Protein AF-A0AAD1VUY0-F1 (afdb_monomer_lite)

Sequence (322 aa):
MVHKRAPGQDKKARLWKRARAHEEGSDTDRSAEADSDVLDYASYDEVESGEDLPPTGVTPSETPYTTQGLLAGSAGDGAALLDPQGNPLFDPDGLCHPRSAECEPLGYIAQYVARRMRTPLSKEGRNKLRAECPRPSLPGLASKTPEVDPQISQFLNKSGWKSKKGLDFSLKGCQDMILDTLGPLSKLYKLLDAAKAGDSALDVDVAIGWVQCAICLLGNANTAMSAERRKAILLKIDPKLTTMTVVEPSSSSDGMLFGDTFMKNLGSYVKTFTAIDKAQANMKCVFAPKVFGGAGHSRNRPPGHGFRGSFRASRGSFFPSR

Structure (mmCIF, N/CA/C/O backbone):
data_AF-A0AAD1VUY0-F1
#
_entry.id   AF-A0AAD1VUY0-F1
#
loop_
_atom_site.group_PDB
_atom_site.id
_atom_site.type_symbol
_atom_site.label_atom_id
_atom_site.label_alt_id
_atom_site.label_comp_id
_atom_site.label_asym_id
_atom_site.label_entity_id
_atom_site.label_seq_id
_atom_site.pdbx_PDB_ins_code
_atom_site.Cartn_x
_atom_site.Cartn_y
_atom_site.Cartn_z
_atom_site.occupancy
_atom_site.B_iso_or_equiv
_atom_site.auth_seq_id
_atom_site.auth_comp_id
_atom_site.auth_asym_id
_atom_site.auth_atom_id
_atom_site.pdbx_PDB_model_num
ATOM 1 N N . MET A 1 1 ? 42.844 -72.448 14.570 1.00 41.88 1 MET A N 1
ATOM 2 C CA . MET A 1 1 ? 42.763 -70.982 14.764 1.00 41.88 1 MET A CA 1
ATOM 3 C C . MET A 1 1 ? 41.403 -70.509 14.282 1.00 41.88 1 MET A C 1
ATOM 5 O O . MET A 1 1 ? 41.116 -70.594 13.099 1.00 41.88 1 MET A O 1
ATOM 9 N N . VAL A 1 2 ? 40.535 -70.128 15.219 1.00 36.81 2 VAL A N 1
ATOM 10 C CA . VAL A 1 2 ? 39.136 -69.747 14.978 1.00 36.81 2 VAL A CA 1
ATOM 11 C C . VAL A 1 2 ? 39.046 -68.225 15.060 1.00 36.81 2 VAL A C 1
ATOM 13 O O . VAL A 1 2 ? 39.226 -67.663 16.139 1.00 36.81 2 VAL A O 1
ATOM 16 N N . HIS A 1 3 ? 38.777 -67.549 13.942 1.00 48.50 3 HIS A N 1
ATOM 17 C CA . HIS A 1 3 ? 38.487 -66.115 13.950 1.00 48.50 3 HIS A CA 1
ATOM 18 C C . HIS A 1 3 ? 36.994 -65.876 14.199 1.00 48.50 3 HIS A C 1
ATOM 20 O O . HIS A 1 3 ? 36.144 -66.131 13.347 1.00 48.50 3 HIS A O 1
ATOM 26 N N . LYS A 1 4 ? 36.692 -65.367 15.398 1.00 47.44 4 LYS A N 1
ATOM 27 C CA . LYS A 1 4 ? 35.385 -64.835 15.797 1.00 47.44 4 LYS A CA 1
ATOM 28 C C . LYS A 1 4 ? 35.072 -63.574 14.975 1.00 47.44 4 LYS A C 1
ATOM 30 O O . LYS A 1 4 ? 35.812 -62.598 15.056 1.00 47.44 4 LYS A O 1
ATOM 35 N N . ARG A 1 5 ? 33.977 -63.582 14.206 1.00 48.16 5 ARG A N 1
ATOM 36 C CA . ARG A 1 5 ? 33.396 -62.377 13.579 1.00 48.16 5 ARG A CA 1
ATOM 37 C C . ARG A 1 5 ? 32.472 -61.663 14.570 1.00 48.16 5 ARG A C 1
ATOM 39 O O . ARG A 1 5 ? 31.709 -62.307 15.285 1.00 48.16 5 ARG A O 1
ATOM 46 N N . ALA A 1 6 ? 32.572 -60.336 14.607 1.00 49.28 6 ALA A N 1
ATOM 47 C CA . ALA A 1 6 ? 31.840 -59.454 15.512 1.00 49.28 6 ALA A CA 1
ATOM 48 C C . ALA A 1 6 ? 30.343 -59.323 15.137 1.00 49.28 6 ALA A C 1
ATOM 50 O O . ALA A 1 6 ? 30.023 -59.216 13.950 1.00 49.28 6 ALA A O 1
ATOM 51 N N . PRO A 1 7 ? 29.417 -59.273 16.116 1.00 50.78 7 PRO A N 1
ATOM 52 C CA . PRO A 1 7 ? 27.992 -59.077 15.873 1.00 50.78 7 PRO A CA 1
ATOM 53 C C . PRO A 1 7 ? 27.668 -57.576 15.876 1.00 50.78 7 PRO A C 1
ATOM 55 O O . PRO A 1 7 ? 27.640 -56.948 16.931 1.00 50.78 7 PRO A O 1
ATOM 58 N N . GLY A 1 8 ? 27.434 -56.967 14.709 1.00 56.25 8 GLY A N 1
ATOM 59 C CA . GLY A 1 8 ? 27.167 -55.520 14.703 1.00 56.25 8 GLY A CA 1
ATOM 60 C C . GLY A 1 8 ? 26.728 -54.831 13.414 1.00 56.25 8 GLY A C 1
ATOM 61 O O . GLY A 1 8 ? 26.544 -53.619 13.452 1.00 56.25 8 GLY A O 1
ATOM 62 N N . GLN A 1 9 ? 26.526 -55.529 12.290 1.00 50.00 9 GLN A N 1
ATOM 63 C CA . GLN A 1 9 ? 26.151 -54.862 11.026 1.00 50.00 9 GLN A CA 1
ATOM 64 C C . GLN A 1 9 ? 24.760 -55.205 10.473 1.00 50.00 9 GLN A C 1
ATOM 66 O O . GLN A 1 9 ? 24.330 -54.603 9.494 1.00 50.00 9 GLN A O 1
ATOM 71 N N . ASP A 1 10 ? 23.982 -56.053 11.148 1.00 56.25 10 ASP A N 1
ATOM 72 C CA . ASP A 1 10 ? 22.730 -56.584 10.582 1.00 56.25 10 ASP A CA 1
ATOM 73 C C . ASP A 1 10 ? 21.450 -55.795 10.953 1.00 56.25 10 ASP A C 1
ATOM 75 O O . ASP A 1 10 ? 20.326 -56.191 10.647 1.00 56.25 10 ASP A O 1
ATOM 79 N N . LYS A 1 11 ? 21.587 -54.634 11.614 1.00 51.62 11 LYS A N 1
ATOM 80 C CA . LYS A 1 11 ? 20.437 -53.782 11.994 1.00 51.62 11 LYS A CA 1
ATOM 81 C C . LYS A 1 11 ? 20.158 -52.625 11.028 1.00 51.62 11 LYS A C 1
ATOM 83 O O . LYS A 1 11 ? 19.037 -52.125 11.008 1.00 51.62 11 LYS A O 1
ATOM 88 N N . LYS A 1 12 ? 21.116 -52.227 10.179 1.00 52.00 12 LYS A N 1
ATOM 89 C CA . LYS A 1 12 ? 20.906 -51.148 9.187 1.00 52.00 12 LYS A CA 1
ATOM 90 C C . LYS A 1 12 ? 20.255 -51.630 7.882 1.00 52.00 12 LYS A C 1
ATOM 92 O O . LYS A 1 12 ? 19.548 -50.853 7.250 1.00 52.00 12 LYS A O 1
ATOM 97 N N . ALA A 1 13 ? 20.378 -52.913 7.534 1.00 48.97 13 ALA A N 1
ATOM 98 C CA . ALA A 1 13 ? 19.745 -53.488 6.340 1.00 48.97 13 ALA A CA 1
ATOM 99 C C . ALA A 1 13 ? 18.233 -53.770 6.504 1.00 48.97 13 ALA A C 1
ATOM 101 O O . ALA A 1 13 ? 17.510 -53.879 5.514 1.00 48.97 13 ALA A O 1
ATOM 102 N N . ARG A 1 14 ? 17.722 -53.837 7.744 1.00 51.88 14 ARG A N 1
ATOM 103 C CA . ARG A 1 14 ? 16.291 -54.063 8.032 1.00 51.88 14 ARG A CA 1
ATOM 104 C C . ARG A 1 14 ? 15.447 -52.787 8.134 1.00 51.88 14 ARG A C 1
ATOM 106 O O . ARG A 1 14 ? 14.230 -52.886 8.020 1.00 51.88 14 ARG A O 1
ATOM 113 N N . LEU A 1 15 ? 16.051 -51.601 8.279 1.00 4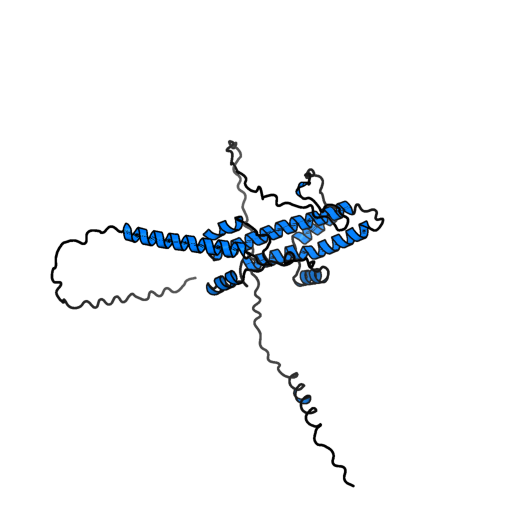8.12 15 LEU A N 1
ATOM 114 C CA . LEU A 1 15 ? 15.297 -50.336 8.310 1.00 48.12 15 LEU A CA 1
ATOM 115 C C . LEU A 1 15 ? 14.962 -49.781 6.915 1.00 48.12 15 LEU A C 1
ATOM 117 O O . LEU A 1 15 ? 13.950 -49.108 6.767 1.00 48.12 15 LEU A O 1
ATOM 121 N N . TRP A 1 16 ? 15.735 -50.116 5.878 1.00 46.19 16 TRP A N 1
ATOM 122 C CA . TRP A 1 16 ? 15.482 -49.620 4.515 1.00 46.19 16 TRP A CA 1
ATOM 123 C C . TRP A 1 16 ? 14.441 -50.440 3.736 1.00 46.19 16 TRP A C 1
ATOM 125 O O . TRP A 1 16 ? 13.811 -49.919 2.822 1.00 46.19 16 TRP A O 1
ATOM 135 N N . LYS A 1 17 ? 14.173 -51.694 4.131 1.00 49.00 17 LYS A N 1
ATOM 136 C CA . LYS A 1 17 ? 13.113 -52.518 3.514 1.00 49.00 17 LYS A CA 1
ATOM 137 C C . LYS A 1 17 ? 11.694 -52.203 4.006 1.00 49.00 17 LYS A C 1
ATOM 139 O O . LYS A 1 17 ? 10.743 -52.671 3.397 1.00 49.00 17 LYS A O 1
ATOM 144 N N . ARG A 1 18 ? 11.532 -51.396 5.063 1.00 45.62 18 ARG A N 1
ATOM 145 C CA . ARG A 1 18 ? 10.210 -50.994 5.590 1.00 45.62 18 ARG A CA 1
ATOM 146 C C . ARG A 1 18 ? 9.732 -49.627 5.078 1.00 45.62 18 ARG A C 1
ATOM 148 O O . ARG A 1 18 ? 8.570 -49.299 5.264 1.00 45.62 18 ARG A O 1
ATOM 155 N N . ALA A 1 19 ? 10.597 -48.868 4.402 1.00 47.22 19 ALA A N 1
ATOM 156 C CA . ALA A 1 19 ? 10.272 -47.550 3.845 1.00 47.22 19 ALA A CA 1
ATOM 157 C C . ALA A 1 19 ? 9.779 -47.587 2.382 1.00 47.22 19 ALA A C 1
ATOM 159 O O . ALA A 1 19 ? 9.346 -46.565 1.875 1.00 47.22 19 ALA A O 1
ATOM 160 N N . ARG A 1 20 ? 9.815 -48.749 1.709 1.00 45.25 20 ARG A N 1
ATOM 161 C CA . ARG A 1 20 ? 9.425 -48.895 0.290 1.00 45.25 20 ARG A CA 1
ATOM 162 C C . ARG A 1 20 ? 8.140 -49.702 0.058 1.00 45.25 20 ARG A C 1
ATOM 164 O O . ARG A 1 20 ? 7.800 -49.983 -1.077 1.00 45.25 20 ARG A O 1
ATOM 171 N N . ALA A 1 21 ? 7.446 -50.089 1.128 1.00 45.66 21 ALA A N 1
ATOM 172 C CA . ALA A 1 21 ? 6.198 -50.862 1.074 1.00 45.66 21 ALA A CA 1
ATOM 173 C C . ALA A 1 21 ? 4.955 -50.020 1.431 1.00 45.66 21 ALA A C 1
ATOM 175 O O . ALA A 1 21 ? 3.913 -50.575 1.757 1.00 45.66 21 ALA A O 1
ATOM 176 N N . HIS A 1 22 ? 5.076 -48.688 1.409 1.00 44.66 22 HIS A N 1
ATOM 177 C CA . HIS A 1 22 ? 3.971 -47.752 1.652 1.00 44.66 22 HIS A CA 1
ATOM 178 C C . HIS A 1 22 ? 3.650 -46.867 0.432 1.00 44.66 22 HIS A C 1
ATOM 180 O O . HIS A 1 22 ? 2.876 -45.925 0.564 1.00 44.66 22 HIS A O 1
ATOM 186 N N . GLU A 1 23 ? 4.224 -47.168 -0.740 1.00 50.66 23 GLU A N 1
ATOM 187 C CA . GLU A 1 23 ? 4.032 -46.397 -1.982 1.00 50.66 23 GLU A CA 1
ATOM 188 C C . GLU A 1 23 ? 3.143 -47.085 -3.033 1.00 50.66 23 GLU A C 1
ATOM 190 O O . GLU A 1 23 ? 2.881 -46.496 -4.073 1.00 50.66 23 GLU A O 1
ATOM 195 N N . GLU A 1 24 ? 2.609 -48.281 -2.771 1.00 52.81 24 GLU A N 1
ATOM 196 C CA . GLU A 1 24 ? 1.706 -48.959 -3.709 1.00 52.81 24 GLU A CA 1
ATOM 197 C C . GLU A 1 24 ? 0.463 -49.481 -2.981 1.00 52.81 24 GLU A C 1
ATOM 199 O O . GLU A 1 24 ? 0.551 -50.371 -2.136 1.00 52.81 24 GLU A O 1
ATOM 204 N N . GLY A 1 25 ? -0.701 -48.920 -3.325 1.00 46.66 25 GLY A N 1
ATOM 205 C CA . GLY A 1 25 ? -2.007 -49.511 -3.026 1.00 46.66 25 GLY A CA 1
ATOM 206 C C . GLY A 1 25 ? -2.926 -48.657 -2.158 1.00 46.66 25 GLY A C 1
ATOM 207 O O . GLY A 1 25 ? -3.016 -48.870 -0.953 1.00 46.66 25 GLY A O 1
ATOM 208 N N . SER A 1 26 ? -3.671 -47.744 -2.783 1.00 43.84 26 SER A N 1
ATOM 209 C CA . SER A 1 26 ? -5.027 -47.387 -2.345 1.00 43.84 26 SER A CA 1
ATOM 210 C C . SER A 1 26 ? -5.705 -46.541 -3.425 1.00 43.84 26 SER A C 1
ATOM 212 O O . SER A 1 26 ? -5.877 -45.331 -3.269 1.00 43.84 26 SER A O 1
ATOM 214 N N . ASP A 1 27 ? -6.134 -47.211 -4.494 1.00 53.59 27 ASP A N 1
ATOM 215 C CA . ASP A 1 27 ? -7.326 -46.800 -5.230 1.00 53.59 27 ASP A CA 1
ATOM 216 C C . ASP A 1 27 ? -8.507 -46.867 -4.257 1.00 53.59 27 ASP A C 1
ATOM 218 O O . ASP A 1 27 ? -9.007 -47.937 -3.910 1.00 53.59 27 ASP A O 1
ATOM 222 N N . THR A 1 28 ? -8.923 -45.706 -3.765 1.00 51.97 28 THR A N 1
ATOM 223 C CA . THR A 1 28 ? -10.288 -45.515 -3.289 1.00 51.97 28 THR A CA 1
ATOM 224 C C . THR A 1 28 ? -10.844 -44.304 -4.008 1.00 51.97 28 THR A C 1
ATOM 226 O O . THR A 1 28 ? -10.485 -43.164 -3.720 1.00 51.97 28 THR A O 1
ATOM 229 N N . ASP A 1 29 ? -11.731 -44.595 -4.958 1.00 51.53 29 ASP A N 1
ATOM 230 C CA . ASP A 1 29 ? -12.766 -43.688 -5.423 1.00 51.53 29 ASP A CA 1
ATOM 231 C C . ASP A 1 29 ? -13.418 -43.024 -4.212 1.00 51.53 29 ASP A C 1
ATOM 233 O O . ASP A 1 29 ? -14.191 -43.622 -3.456 1.00 51.53 29 ASP A O 1
ATOM 237 N N . ARG A 1 30 ? -13.080 -41.758 -4.013 1.00 46.16 30 ARG A N 1
ATOM 238 C CA . ARG A 1 30 ? -13.843 -40.861 -3.170 1.00 46.16 30 ARG A CA 1
ATOM 239 C C . ARG A 1 30 ? -13.915 -39.551 -3.912 1.00 46.16 30 ARG A C 1
ATOM 241 O O . ARG A 1 30 ? -12.990 -38.745 -3.867 1.00 46.16 30 ARG A O 1
ATOM 248 N N . SER A 1 31 ? -15.025 -39.399 -4.624 1.00 49.94 31 SER A N 1
ATOM 249 C CA . SER A 1 31 ? -15.550 -38.140 -5.122 1.00 49.94 31 SER A CA 1
ATOM 250 C C . SER A 1 31 ? -15.452 -37.102 -4.007 1.00 49.94 31 SER A C 1
ATOM 252 O O . SER A 1 31 ? -16.291 -37.045 -3.110 1.00 49.94 31 SER A O 1
ATOM 254 N N . ALA A 1 32 ? -14.366 -36.337 -4.019 1.00 47.84 32 ALA A N 1
ATOM 255 C CA . ALA A 1 32 ? -14.270 -35.105 -3.279 1.00 47.84 32 ALA A CA 1
ATOM 256 C C . ALA A 1 32 ? -15.040 -34.093 -4.114 1.00 47.84 32 ALA A C 1
ATOM 258 O O . ALA A 1 32 ? -14.583 -33.669 -5.176 1.00 47.84 32 ALA A O 1
ATOM 259 N N . GLU A 1 33 ? -16.245 -33.785 -3.646 1.00 45.97 33 GLU A N 1
ATOM 260 C CA . GLU A 1 33 ? -16.917 -32.533 -3.943 1.00 45.97 33 GLU A CA 1
ATOM 261 C C . GLU A 1 33 ? -15.876 -31.424 -3.787 1.00 45.97 33 GLU A C 1
ATOM 263 O O . GLU A 1 33 ? -15.406 -31.106 -2.692 1.00 45.97 33 GLU A O 1
ATOM 268 N N . ALA A 1 34 ? -15.415 -30.923 -4.928 1.00 46.09 34 ALA A N 1
ATOM 269 C CA . ALA A 1 34 ? -14.679 -29.691 -4.975 1.00 46.09 34 ALA A CA 1
ATOM 270 C C . ALA A 1 34 ? -15.692 -28.612 -4.605 1.00 46.09 34 ALA A C 1
ATOM 272 O O . ALA A 1 34 ? -16.434 -28.136 -5.463 1.00 46.09 34 ALA A O 1
ATOM 273 N N . ASP A 1 35 ? -15.707 -28.239 -3.326 1.00 44.03 35 ASP A N 1
ATOM 274 C CA . ASP A 1 35 ? -16.092 -26.902 -2.892 1.00 44.03 35 ASP A CA 1
ATOM 275 C C . ASP A 1 35 ? -15.133 -25.928 -3.585 1.00 44.03 35 ASP A C 1
ATOM 277 O O . ASP A 1 35 ? -14.119 -25.467 -3.050 1.00 44.03 35 ASP A O 1
ATOM 281 N N . SER A 1 36 ? -15.418 -25.671 -4.859 1.00 46.50 36 SER A N 1
ATOM 282 C CA . SER A 1 36 ? -14.980 -24.474 -5.528 1.00 46.50 36 SER A CA 1
ATOM 283 C C . SER A 1 36 ? -15.654 -23.339 -4.776 1.00 46.50 36 SER A C 1
ATOM 285 O O . SER A 1 36 ? -16.811 -23.017 -5.041 1.00 46.50 36 SER A O 1
ATOM 287 N N . ASP A 1 37 ? -14.923 -22.743 -3.834 1.00 44.53 37 ASP A N 1
ATOM 288 C CA . ASP A 1 37 ? -15.132 -21.366 -3.398 1.00 44.53 37 ASP A CA 1
ATOM 289 C C . ASP A 1 37 ? -14.944 -20.477 -4.645 1.00 44.53 37 ASP A C 1
ATOM 291 O O . ASP A 1 37 ? -13.912 -19.832 -4.859 1.00 44.53 37 ASP A O 1
ATOM 295 N N . VAL A 1 38 ? -15.948 -20.514 -5.523 1.00 44.25 38 VAL A N 1
ATOM 296 C CA . VAL A 1 38 ? -16.269 -19.475 -6.481 1.00 44.25 38 VAL A CA 1
ATOM 297 C C . VAL A 1 38 ? -16.479 -18.256 -5.606 1.00 44.25 38 VAL A C 1
ATOM 299 O O . VAL A 1 38 ? -17.456 -18.142 -4.870 1.00 44.25 38 VAL A O 1
ATOM 302 N N . LEU A 1 39 ? -15.487 -17.372 -5.601 1.00 45.22 39 LEU A N 1
ATOM 303 C CA . LEU A 1 39 ? -15.720 -16.011 -5.171 1.00 45.22 39 LEU A CA 1
ATOM 304 C C . LEU A 1 39 ? -16.753 -15.466 -6.155 1.00 45.22 39 LEU A C 1
ATOM 306 O O . LEU A 1 39 ? -16.380 -15.086 -7.264 1.00 45.22 39 LEU A O 1
ATOM 310 N N . ASP A 1 40 ? -18.027 -15.498 -5.754 1.00 37.97 40 ASP A N 1
ATOM 311 C CA . ASP A 1 40 ? -19.107 -14.716 -6.345 1.00 37.97 40 ASP A CA 1
ATOM 312 C C . ASP A 1 40 ? -18.668 -13.256 -6.277 1.00 37.97 40 ASP A C 1
ATOM 314 O O . ASP A 1 40 ? -18.858 -12.528 -5.298 1.00 37.97 40 ASP A O 1
ATOM 318 N N . TYR A 1 41 ? -17.951 -12.853 -7.317 1.00 50.47 41 TYR A N 1
ATOM 319 C CA . TYR A 1 41 ? -17.729 -11.469 -7.637 1.00 50.47 41 TYR A CA 1
ATOM 320 C C . TYR A 1 41 ? -19.103 -10.970 -8.048 1.00 50.47 41 TYR A C 1
ATOM 322 O O . TYR A 1 41 ? -19.599 -11.369 -9.098 1.00 50.47 41 TYR A O 1
ATOM 330 N N . ALA A 1 42 ? -19.746 -10.211 -7.159 1.00 40.88 42 ALA A N 1
ATOM 331 C CA . ALA A 1 42 ? -21.068 -9.649 -7.380 1.00 40.88 42 ALA A CA 1
ATOM 332 C C . ALA A 1 42 ? -21.155 -9.101 -8.813 1.00 40.88 42 ALA A C 1
ATOM 334 O O . ALA A 1 42 ? -20.485 -8.125 -9.159 1.00 40.88 42 ALA A O 1
ATOM 335 N N . SER A 1 43 ? -21.931 -9.794 -9.648 1.00 38.69 43 SER A N 1
ATOM 336 C CA . SER A 1 43 ? -22.364 -9.302 -10.944 1.00 38.69 43 SER A CA 1
ATOM 337 C C . SER A 1 43 ? -23.229 -8.087 -10.655 1.00 38.69 43 SER A C 1
ATOM 339 O O . SER A 1 43 ? -24.271 -8.205 -10.013 1.00 38.69 43 SER A O 1
ATOM 341 N N . TYR A 1 44 ? -22.756 -6.908 -11.038 1.00 48.91 44 TYR A N 1
ATOM 342 C CA . TYR A 1 44 ? -23.605 -5.731 -11.063 1.00 48.91 44 TYR A CA 1
ATOM 343 C C . TYR A 1 44 ? -24.570 -5.928 -12.228 1.00 48.91 44 TYR A C 1
ATOM 345 O O . TYR A 1 44 ? -24.138 -5.909 -13.379 1.00 48.91 44 TYR A O 1
ATOM 353 N N . ASP A 1 45 ? -25.842 -6.180 -11.920 1.00 38.78 45 ASP A N 1
ATOM 354 C CA . ASP A 1 45 ? -26.909 -6.139 -12.914 1.00 38.78 45 ASP A CA 1
ATOM 355 C C . ASP A 1 45 ? -26.886 -4.769 -13.598 1.00 38.78 45 ASP A C 1
ATOM 357 O O . ASP A 1 45 ? -26.925 -3.718 -12.947 1.00 38.78 45 ASP A O 1
ATOM 361 N N . GLU A 1 46 ? -26.780 -4.799 -14.924 1.00 45.41 46 GLU A N 1
ATOM 362 C CA . GLU A 1 46 ? -27.003 -3.652 -15.788 1.00 45.41 46 GLU A CA 1
ATOM 363 C C . GLU A 1 46 ? -28.445 -3.189 -15.575 1.00 45.41 46 GLU A C 1
ATOM 365 O O . GLU A 1 46 ? -29.405 -3.816 -16.020 1.00 45.41 46 GLU A O 1
ATOM 370 N N . VAL A 1 47 ? -28.604 -2.089 -14.840 1.00 44.12 47 VAL A N 1
ATOM 371 C CA . VAL A 1 47 ? -29.880 -1.389 -14.769 1.00 44.12 47 VAL A CA 1
ATOM 372 C C . VAL A 1 47 ? -30.044 -0.673 -16.102 1.00 44.12 47 VAL A C 1
ATOM 374 O O . VAL A 1 47 ? -29.428 0.363 -16.351 1.00 44.12 47 VAL A O 1
ATOM 377 N N . GLU A 1 48 ? -30.847 -1.274 -16.972 1.00 48.56 48 GLU A N 1
ATOM 378 C CA . GLU A 1 48 ? -31.369 -0.685 -18.198 1.00 48.56 48 GLU A CA 1
ATOM 379 C C . GLU A 1 48 ? -32.203 0.550 -17.805 1.00 48.56 48 GLU A C 1
ATOM 381 O O . GLU A 1 48 ? -33.373 0.459 -17.429 1.00 48.56 48 GLU A O 1
ATOM 386 N N . SER A 1 49 ? -31.574 1.727 -17.781 1.00 44.00 49 SER A N 1
ATOM 387 C CA . SER A 1 49 ? -32.278 2.983 -17.541 1.00 44.00 49 SER A CA 1
ATOM 388 C C . SER A 1 49 ? -32.894 3.450 -18.853 1.00 44.00 49 SER A C 1
ATOM 390 O O . SER A 1 49 ? -32.216 4.057 -19.683 1.00 44.00 49 SER A O 1
ATOM 392 N N . GLY A 1 50 ? -34.178 3.131 -19.019 1.00 46.91 50 GLY A N 1
ATOM 393 C CA . GLY A 1 50 ? -35.042 3.720 -20.030 1.00 46.91 50 GLY A CA 1
ATOM 394 C C . GLY A 1 50 ? -34.997 5.246 -19.979 1.00 46.91 50 GLY A C 1
ATOM 395 O O . GLY A 1 50 ? -35.036 5.862 -18.912 1.00 46.91 50 GLY A O 1
ATOM 396 N N . GLU A 1 51 ? -34.868 5.817 -21.167 1.00 47.62 51 GLU A N 1
ATOM 397 C CA . GLU A 1 51 ? -34.941 7.237 -21.462 1.00 47.62 51 GLU A CA 1
ATOM 398 C C . GLU A 1 51 ? -36.324 7.789 -21.102 1.00 47.62 51 GLU A C 1
ATOM 400 O O . GLU A 1 51 ? -37.335 7.230 -21.509 1.00 47.62 51 GLU A O 1
ATOM 405 N N . ASP A 1 52 ? -36.355 8.912 -20.386 1.00 44.16 52 ASP A N 1
ATOM 406 C CA . ASP A 1 52 ? -37.408 9.921 -20.524 1.00 44.16 52 ASP A CA 1
ATOM 407 C C . ASP A 1 52 ? -36.866 11.265 -20.012 1.00 44.16 52 ASP A C 1
ATOM 409 O O . ASP A 1 52 ? -36.752 11.523 -18.811 1.00 44.16 52 ASP A O 1
ATOM 413 N N . LEU A 1 53 ? -36.469 12.122 -20.957 1.00 52.22 53 LEU A N 1
ATOM 414 C CA . LEU A 1 53 ? -36.076 13.513 -20.722 1.00 52.22 53 LEU A CA 1
ATOM 415 C C . LEU A 1 53 ? -37.317 14.419 -20.703 1.00 52.22 53 LEU A C 1
ATOM 417 O O . LEU A 1 53 ? -38.064 14.434 -21.682 1.00 52.22 53 LEU A O 1
ATOM 421 N N . PRO A 1 54 ? -37.480 15.283 -19.686 1.00 54.12 54 PRO A N 1
ATOM 422 C CA . PRO A 1 54 ? -38.283 16.495 -19.803 1.00 54.12 54 PRO A CA 1
ATOM 423 C C . PRO A 1 54 ? -37.409 17.768 -19.862 1.00 54.12 54 PRO A C 1
ATOM 425 O O . PRO A 1 54 ? -36.211 17.734 -19.568 1.00 54.12 54 PRO A O 1
ATOM 428 N N . PRO A 1 55 ? -37.985 18.901 -20.309 1.00 51.50 55 PRO A N 1
ATOM 429 C CA . PRO A 1 55 ? -37.245 19.935 -21.015 1.00 51.50 55 PRO A CA 1
ATOM 430 C C . PRO A 1 55 ? -36.517 20.931 -20.108 1.00 51.50 55 PRO A C 1
ATOM 432 O O . PRO A 1 55 ? -36.914 21.247 -18.988 1.00 51.50 55 PRO A O 1
ATOM 435 N N . THR A 1 56 ? -35.457 21.468 -20.702 1.00 47.34 56 THR A N 1
ATOM 436 C CA . THR A 1 56 ? -34.650 22.631 -20.332 1.00 47.34 56 THR A CA 1
ATOM 437 C C . THR A 1 56 ? -35.432 23.812 -19.758 1.00 47.34 56 THR A C 1
ATOM 439 O O . THR A 1 56 ? -36.365 24.303 -20.392 1.00 47.34 56 THR A O 1
ATOM 442 N N . GLY A 1 57 ? -34.913 24.376 -18.661 1.00 49.47 57 GLY A N 1
ATOM 443 C CA . GLY A 1 57 ? -35.071 25.803 -18.380 1.00 49.47 57 GLY A CA 1
ATOM 444 C C . GLY A 1 57 ? -35.166 26.193 -16.910 1.00 49.47 57 GLY A C 1
ATOM 445 O O . GLY A 1 57 ? -36.209 26.692 -16.516 1.00 49.47 57 GLY A O 1
ATOM 446 N N . VAL A 1 58 ? -34.090 26.058 -16.122 1.00 43.72 58 VAL A N 1
ATOM 447 C CA . VAL A 1 58 ? -33.888 26.882 -14.911 1.00 43.72 58 VAL A CA 1
ATOM 448 C C . VAL A 1 58 ? -32.386 27.114 -14.694 1.00 43.72 58 VAL A C 1
ATOM 450 O O . VAL A 1 58 ? -31.612 26.177 -14.525 1.00 43.72 58 VAL A O 1
ATOM 453 N N . THR A 1 59 ? -31.979 28.380 -14.725 1.00 53.47 59 THR A N 1
ATOM 454 C CA . THR A 1 59 ? -30.644 28.889 -14.370 1.00 53.47 59 THR A CA 1
ATOM 455 C C . THR A 1 59 ? -30.323 28.646 -12.886 1.00 53.47 59 THR A C 1
ATOM 457 O O . THR A 1 59 ? -31.147 29.028 -12.051 1.00 53.47 59 THR A O 1
ATOM 460 N N . PRO A 1 60 ? -29.149 28.100 -12.510 1.00 42.41 60 PRO A N 1
ATOM 461 C CA . PRO A 1 60 ? -28.770 27.974 -11.106 1.00 42.41 60 PRO A CA 1
ATOM 462 C C . PRO A 1 60 ? -28.174 29.285 -10.581 1.00 42.41 60 PRO A C 1
ATOM 464 O O . PRO A 1 60 ? -27.187 29.787 -11.117 1.00 42.41 60 PRO A O 1
ATOM 467 N N . SER A 1 61 ? -28.770 29.818 -9.513 1.00 43.03 61 SER A N 1
ATOM 468 C CA . SER A 1 61 ? -28.177 30.878 -8.701 1.00 43.03 61 SER A CA 1
ATOM 469 C C . SER A 1 61 ? -26.971 30.340 -7.937 1.00 43.03 61 SER A C 1
ATOM 471 O O . SER A 1 61 ? -27.053 29.296 -7.288 1.00 43.03 61 SER A O 1
ATOM 473 N N . GLU A 1 62 ? -25.880 31.090 -7.980 1.00 40.53 62 GLU A N 1
ATOM 474 C CA . GLU A 1 62 ? -24.653 30.848 -7.234 1.00 40.53 62 GLU A CA 1
ATOM 475 C C . GLU A 1 62 ? -24.924 30.825 -5.722 1.00 40.53 62 GLU A C 1
ATOM 477 O O . GLU A 1 62 ? -25.276 31.836 -5.115 1.00 40.53 62 GLU A O 1
ATOM 482 N N . THR A 1 63 ? -24.721 29.671 -5.089 1.00 45.56 63 THR A N 1
ATOM 483 C CA . THR A 1 63 ? -24.470 29.597 -3.645 1.00 45.56 63 THR A CA 1
ATOM 484 C C . THR A 1 63 ? -23.061 29.054 -3.430 1.00 45.56 63 THR A C 1
ATOM 486 O O . THR A 1 63 ? -22.751 27.975 -3.946 1.00 45.56 63 THR A O 1
ATOM 489 N N . PRO A 1 64 ? -22.194 29.753 -2.680 1.00 43.03 64 PRO A N 1
ATOM 490 C CA . PRO A 1 64 ? -20.825 29.320 -2.467 1.00 43.03 64 PRO A CA 1
ATOM 491 C C . PRO A 1 64 ? -20.790 28.189 -1.435 1.00 43.03 64 PRO A C 1
ATOM 493 O O . PRO A 1 64 ? -21.015 28.401 -0.243 1.00 43.03 64 PRO A O 1
ATOM 496 N N . TYR A 1 65 ? -20.460 26.977 -1.882 1.00 35.69 65 TYR A N 1
ATOM 497 C CA . TYR A 1 65 ? -19.952 25.952 -0.978 1.00 35.69 65 TYR A CA 1
ATOM 498 C C . TYR A 1 65 ? -18.508 26.300 -0.626 1.00 35.69 65 TYR A C 1
ATOM 500 O O . TYR A 1 65 ? -17.565 26.006 -1.360 1.00 35.69 65 TYR A O 1
ATOM 508 N N . THR A 1 66 ? -18.356 26.942 0.528 1.00 36.12 66 THR A N 1
ATOM 509 C CA . THR A 1 66 ? -17.092 27.096 1.245 1.00 36.12 66 THR A CA 1
ATOM 510 C C . THR A 1 66 ? -16.543 25.711 1.590 1.00 36.12 66 THR A C 1
ATOM 512 O O . THR A 1 66 ? -16.791 25.169 2.664 1.00 36.12 66 THR A O 1
ATOM 515 N N . THR A 1 67 ? -15.784 25.126 0.666 1.00 40.16 67 THR A N 1
ATOM 516 C CA . THR A 1 67 ? -14.892 24.000 0.953 1.00 40.16 67 THR A CA 1
ATOM 517 C C . THR A 1 67 ? -13.639 24.595 1.589 1.00 40.16 67 THR A C 1
ATOM 519 O O . THR A 1 67 ? -12.649 24.869 0.916 1.00 40.16 67 THR A O 1
ATOM 522 N N . GLN A 1 68 ? -13.724 24.917 2.883 1.00 37.22 68 GLN A N 1
ATOM 523 C CA . GLN A 1 68 ? -12.561 25.334 3.659 1.00 37.22 68 GLN A CA 1
ATOM 524 C C . GLN A 1 68 ? -11.566 24.174 3.720 1.00 37.22 68 GLN A C 1
ATOM 526 O O . GLN A 1 68 ? -11.884 23.077 4.179 1.00 37.22 68 GLN A O 1
ATOM 531 N N . GLY A 1 69 ? -10.372 24.440 3.198 1.00 40.75 69 GLY A N 1
ATOM 532 C CA . GLY A 1 69 ? -9.259 23.515 3.183 1.00 40.75 69 GLY A CA 1
ATOM 533 C C . GLY A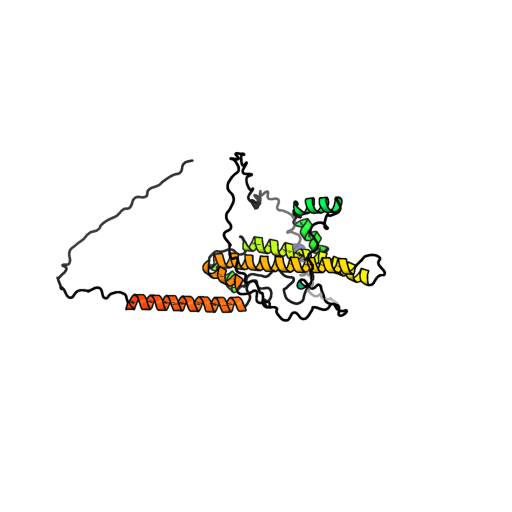 1 69 ? -8.699 23.230 4.570 1.00 40.75 69 GLY A C 1
ATOM 534 O O . GLY A 1 69 ? -8.760 24.057 5.473 1.00 40.75 69 GLY A O 1
ATOM 535 N N . LEU A 1 70 ? -8.104 22.047 4.691 1.00 36.81 70 LEU A N 1
ATOM 536 C CA . LEU A 1 70 ? -7.051 21.738 5.653 1.00 36.81 70 LEU A CA 1
ATOM 537 C C . LEU A 1 70 ? -6.397 20.413 5.235 1.00 36.81 70 LEU A C 1
ATOM 539 O O . LEU A 1 70 ? -6.611 19.359 5.821 1.00 36.81 70 LEU A O 1
ATOM 543 N N . LEU A 1 71 ? -5.606 20.486 4.166 1.00 37.88 71 LEU A N 1
ATOM 544 C CA . LEU A 1 71 ? -4.498 19.568 3.897 1.00 37.88 71 LEU A CA 1
ATOM 545 C C . LEU A 1 71 ? -3.248 20.409 3.609 1.00 37.88 71 LEU A C 1
ATOM 547 O O . LEU A 1 71 ? -2.589 20.253 2.591 1.00 37.88 71 LEU A O 1
ATOM 551 N N . ALA A 1 72 ? -2.931 21.333 4.516 1.00 35.66 72 ALA A N 1
ATOM 552 C CA . ALA A 1 72 ? -1.548 21.745 4.701 1.00 35.66 72 ALA A CA 1
ATOM 553 C C . ALA A 1 72 ? -0.910 20.665 5.581 1.00 35.66 72 ALA A C 1
ATOM 555 O O . ALA A 1 72 ? -0.889 20.769 6.807 1.00 35.66 72 ALA A O 1
ATOM 556 N N . GLY A 1 73 ? -0.503 19.562 4.949 1.00 35.97 73 GLY A N 1
ATOM 557 C CA . GLY A 1 73 ? 0.419 18.631 5.578 1.00 35.97 73 GLY A CA 1
ATOM 558 C C . GLY A 1 73 ? 1.673 19.415 5.932 1.00 35.97 73 GLY A C 1
ATOM 559 O O . GLY A 1 73 ? 2.241 20.090 5.079 1.00 35.97 73 GLY A O 1
ATOM 560 N N . SER A 1 74 ? 2.037 19.385 7.210 1.00 33.50 74 SER A N 1
ATOM 561 C CA . SER A 1 74 ? 3.299 19.908 7.714 1.00 33.50 74 SER A CA 1
ATOM 562 C C . SER A 1 74 ? 4.422 19.460 6.782 1.00 33.50 74 SER A C 1
ATOM 564 O O . SER A 1 74 ? 4.664 18.259 6.665 1.00 33.50 74 SER A O 1
ATOM 566 N N . ALA A 1 75 ? 5.074 20.417 6.118 1.00 38.88 75 ALA A N 1
ATOM 567 C CA . ALA A 1 75 ? 6.337 20.215 5.431 1.00 38.88 75 ALA A CA 1
ATOM 568 C C . ALA A 1 75 ? 7.340 19.719 6.477 1.00 38.88 75 ALA A C 1
ATOM 570 O O . ALA A 1 75 ? 7.925 20.499 7.224 1.00 38.88 75 ALA A O 1
ATOM 571 N N . GLY A 1 76 ? 7.442 18.399 6.625 1.00 39.81 76 GLY A N 1
ATOM 572 C CA . GLY A 1 76 ? 8.585 17.804 7.293 1.00 39.81 76 GLY A CA 1
ATOM 573 C C . GLY A 1 76 ? 9.804 18.184 6.471 1.00 39.81 76 GLY A C 1
ATOM 574 O O . GLY A 1 76 ? 9.732 18.079 5.250 1.00 39.81 76 GLY A O 1
ATOM 575 N N . ASP A 1 77 ? 10.857 18.659 7.136 1.00 38.47 77 ASP A N 1
ATOM 576 C CA . ASP A 1 77 ? 12.167 18.987 6.570 1.00 38.47 77 ASP A CA 1
ATOM 577 C C . ASP A 1 77 ? 12.602 17.934 5.538 1.00 38.47 77 ASP A C 1
ATOM 579 O O . ASP A 1 77 ? 13.217 16.912 5.854 1.00 38.47 77 ASP A O 1
ATOM 583 N N . GLY A 1 78 ? 12.221 18.165 4.284 1.00 45.22 78 GLY A N 1
ATOM 584 C CA . GLY A 1 78 ? 12.503 17.301 3.159 1.00 45.22 78 GLY A CA 1
ATOM 585 C C . GLY A 1 78 ? 13.897 17.632 2.687 1.00 45.22 78 GLY A C 1
ATOM 586 O O . GLY A 1 78 ? 14.062 18.371 1.722 1.00 45.22 78 GLY A O 1
ATOM 587 N N . ALA A 1 79 ? 14.914 17.128 3.387 1.00 51.31 79 ALA A N 1
ATOM 588 C CA . ALA A 1 79 ? 16.242 17.065 2.802 1.00 51.31 79 ALA A CA 1
ATOM 589 C C . ALA A 1 79 ? 16.083 16.393 1.433 1.00 51.31 79 ALA A C 1
ATOM 591 O O . ALA A 1 79 ? 15.626 15.248 1.370 1.00 51.31 79 ALA A O 1
ATOM 592 N N . ALA A 1 80 ? 16.372 17.134 0.357 1.00 59.72 80 ALA A N 1
ATOM 593 C CA . ALA A 1 80 ? 16.257 16.626 -1.000 1.00 59.72 80 ALA A CA 1
ATOM 594 C C . ALA A 1 80 ? 16.994 15.287 -1.055 1.00 59.72 80 ALA A C 1
ATOM 596 O O . ALA A 1 80 ? 18.191 15.222 -0.762 1.00 59.72 80 ALA A O 1
ATOM 597 N N . LEU A 1 81 ? 16.262 14.207 -1.332 1.00 70.00 81 LEU A N 1
ATOM 598 C CA . LEU A 1 81 ? 16.878 12.900 -1.500 1.00 70.00 81 LEU A CA 1
ATOM 599 C C . LEU A 1 81 ? 17.813 13.029 -2.695 1.00 70.00 81 LEU A C 1
ATOM 601 O O . LEU A 1 81 ? 17.362 13.306 -3.799 1.00 70.00 81 LEU A O 1
ATOM 605 N N . LEU A 1 82 ? 19.114 12.904 -2.461 1.00 79.50 82 LEU A N 1
ATOM 606 C CA . LEU A 1 82 ? 20.095 12.939 -3.533 1.00 79.50 82 LEU A CA 1
ATOM 607 C C . LEU A 1 82 ? 20.345 11.513 -4.018 1.00 79.50 82 LEU A C 1
ATOM 609 O O . LEU A 1 82 ? 20.392 10.571 -3.219 1.00 79.50 82 LEU A O 1
ATOM 613 N N . ASP A 1 83 ? 20.504 11.351 -5.326 1.00 75.81 83 ASP A N 1
ATOM 614 C CA . ASP A 1 83 ? 21.064 10.128 -5.885 1.00 75.81 83 ASP A CA 1
ATOM 615 C C . ASP A 1 83 ? 22.543 9.960 -5.442 1.00 75.81 83 ASP A C 1
ATOM 617 O O . ASP A 1 83 ? 23.148 10.884 -4.881 1.00 75.81 83 ASP A O 1
ATOM 621 N N . PRO A 1 84 ? 23.165 8.783 -5.651 1.00 71.44 84 PRO A N 1
ATOM 622 C CA . PRO A 1 84 ? 24.583 8.569 -5.341 1.00 71.44 84 PRO A CA 1
ATOM 623 C C . PRO A 1 84 ? 25.556 9.547 -6.026 1.00 71.44 84 PRO A C 1
ATOM 625 O O . PRO A 1 84 ? 26.721 9.616 -5.638 1.00 71.44 84 PRO A O 1
ATOM 628 N N . GLN A 1 85 ? 25.100 10.280 -7.041 1.00 68.88 85 GLN A N 1
ATOM 629 C CA . GLN A 1 85 ? 25.847 11.263 -7.815 1.00 68.88 85 GLN A CA 1
ATOM 630 C C . GLN A 1 85 ? 25.612 12.703 -7.323 1.00 68.88 85 GLN A C 1
ATOM 632 O O . GLN A 1 85 ? 26.249 13.627 -7.826 1.00 68.88 85 GLN A O 1
ATOM 637 N N . GLY A 1 86 ? 24.755 12.902 -6.318 1.00 73.31 86 GLY A N 1
ATOM 638 C CA . GLY A 1 86 ? 24.448 14.207 -5.741 1.00 73.31 86 GLY A CA 1
ATOM 639 C C . GLY A 1 86 ? 23.360 14.994 -6.477 1.00 73.31 86 GLY A C 1
ATOM 640 O O . GLY A 1 86 ? 23.161 16.164 -6.153 1.00 73.31 86 GLY A O 1
ATOM 641 N N . ASN A 1 87 ? 22.653 14.395 -7.440 1.00 72.06 87 ASN A N 1
ATOM 642 C CA . ASN A 1 87 ? 21.523 15.042 -8.105 1.00 72.06 87 ASN A CA 1
ATOM 643 C C . ASN A 1 87 ? 20.250 14.880 -7.266 1.00 72.06 87 ASN A C 1
ATOM 645 O O . ASN A 1 87 ? 20.031 13.807 -6.698 1.00 72.06 87 ASN A O 1
ATOM 649 N N . PRO A 1 88 ? 19.379 15.900 -7.205 1.00 70.19 88 PRO A N 1
ATOM 650 C CA . PRO A 1 88 ? 18.089 15.764 -6.543 1.00 70.19 88 PRO A CA 1
ATOM 651 C C . PRO A 1 88 ? 17.232 14.706 -7.251 1.00 70.19 88 PRO A C 1
ATOM 653 O O . PRO A 1 88 ? 17.057 14.749 -8.470 1.00 70.19 88 PRO A O 1
ATOM 656 N N . LEU A 1 89 ? 16.686 13.757 -6.485 1.00 75.00 89 LEU A N 1
ATOM 657 C CA . LEU A 1 89 ? 15.577 12.917 -6.938 1.00 75.00 89 LEU A CA 1
ATOM 658 C C . LEU A 1 89 ? 14.376 13.805 -7.273 1.00 75.00 89 LEU A C 1
ATOM 660 O O . LEU A 1 89 ? 14.243 14.899 -6.726 1.00 75.00 89 LEU A O 1
ATOM 664 N N . PHE A 1 90 ? 13.499 13.302 -8.145 1.00 76.62 90 PHE A N 1
ATOM 665 C CA . PHE A 1 90 ? 12.266 13.970 -8.546 1.00 76.62 90 PHE A CA 1
ATOM 666 C C . PHE A 1 90 ? 11.562 14.691 -7.388 1.00 76.62 90 PHE A C 1
ATOM 668 O O . PHE A 1 90 ? 11.144 14.060 -6.412 1.00 76.62 90 PHE A O 1
ATOM 675 N N . ASP A 1 91 ? 11.412 16.005 -7.549 1.00 75.12 91 ASP A N 1
ATOM 676 C CA . ASP A 1 91 ? 10.669 16.868 -6.643 1.00 75.12 91 ASP A CA 1
ATOM 677 C C . ASP A 1 91 ? 9.220 17.012 -7.147 1.00 75.12 91 ASP A C 1
ATOM 679 O O . ASP A 1 91 ? 8.991 17.648 -8.184 1.00 75.12 91 ASP A O 1
ATOM 683 N N . PRO A 1 92 ? 8.229 16.416 -6.458 1.00 69.69 92 PRO A N 1
ATOM 684 C CA . PRO A 1 92 ? 6.832 16.505 -6.867 1.00 69.69 92 PRO A CA 1
ATOM 685 C C . PRO A 1 92 ? 6.269 17.933 -6.792 1.00 69.69 92 PRO A C 1
ATOM 687 O O . PRO A 1 92 ? 5.326 18.231 -7.527 1.00 69.69 92 PRO A O 1
ATOM 690 N N . ASP A 1 93 ? 6.838 18.813 -5.962 1.00 73.25 93 ASP A N 1
ATOM 691 C CA . ASP A 1 93 ? 6.339 20.179 -5.757 1.00 73.25 93 ASP A CA 1
ATOM 692 C C . ASP A 1 93 ? 6.786 21.141 -6.876 1.00 73.25 93 ASP A C 1
ATOM 694 O O . ASP A 1 93 ? 6.196 22.206 -7.069 1.00 73.25 93 ASP A O 1
ATOM 698 N N . GLY A 1 94 ? 7.788 20.743 -7.668 1.00 66.94 94 GLY A N 1
ATOM 699 C CA . GLY A 1 94 ? 8.300 21.489 -8.820 1.00 66.94 94 GLY A CA 1
ATOM 700 C C . GLY A 1 94 ? 7.557 21.243 -10.141 1.00 66.94 94 GLY A C 1
ATOM 701 O O . GLY A 1 94 ? 7.955 21.780 -11.177 1.00 66.94 94 GLY A O 1
ATOM 702 N N . LEU A 1 95 ? 6.499 20.423 -10.149 1.00 65.38 95 LEU A N 1
ATOM 703 C CA . LEU A 1 95 ? 5.759 20.081 -11.366 1.00 65.38 95 LEU A CA 1
ATOM 704 C C . LEU A 1 95 ? 4.925 21.258 -11.900 1.00 65.38 95 LEU A C 1
ATOM 706 O O . LEU A 1 95 ? 3.890 21.622 -11.343 1.00 65.38 95 LEU A O 1
ATOM 710 N N . CYS A 1 96 ? 5.294 21.779 -13.069 1.00 61.28 96 CYS A N 1
ATOM 711 C CA . CYS A 1 96 ? 4.409 22.624 -13.870 1.00 61.28 96 CYS A CA 1
ATOM 712 C C . CYS A 1 96 ? 3.376 21.748 -14.592 1.00 61.28 96 CYS A C 1
ATOM 714 O O . CYS A 1 96 ? 3.756 20.806 -15.283 1.00 61.28 96 CYS A O 1
ATOM 716 N N . HIS A 1 97 ? 2.078 22.055 -14.482 1.00 55.38 97 HIS A N 1
ATOM 717 C CA . HIS A 1 97 ? 1.042 21.352 -15.246 1.00 55.38 97 HIS A CA 1
ATOM 718 C C . HIS A 1 97 ? 1.249 21.561 -16.757 1.00 55.38 97 HIS A C 1
ATOM 720 O O . HIS A 1 97 ? 1.040 22.683 -17.235 1.00 55.38 97 HIS A O 1
ATOM 726 N N . PRO A 1 98 ? 1.600 20.520 -17.540 1.00 56.50 98 PRO A N 1
ATOM 727 C CA . PRO A 1 98 ? 1.480 20.621 -18.985 1.00 56.50 98 PRO A CA 1
ATOM 728 C C . PRO A 1 98 ? -0.002 20.800 -19.331 1.00 56.50 98 PRO A C 1
ATOM 730 O O . PRO A 1 98 ? -0.888 20.252 -18.666 1.00 56.50 98 PRO A O 1
ATOM 733 N N . ARG A 1 99 ? -0.300 21.595 -20.363 1.00 56.56 99 ARG A N 1
ATOM 734 C CA . ARG A 1 99 ? -1.676 21.724 -20.858 1.00 56.56 99 ARG A CA 1
ATOM 735 C C . ARG A 1 99 ? -2.135 20.337 -21.317 1.00 56.56 99 ARG A C 1
ATOM 737 O O . ARG A 1 99 ? -1.433 19.681 -22.076 1.00 56.56 99 ARG A O 1
ATOM 744 N N . SER A 1 100 ? -3.318 19.903 -20.886 1.00 56.75 100 SER A N 1
ATOM 745 C CA . SER A 1 100 ? -3.853 18.534 -21.025 1.00 56.75 100 SER A CA 1
ATOM 746 C C . SER A 1 100 ? -3.926 17.955 -22.453 1.00 56.75 100 SER A C 1
ATOM 748 O O . SER A 1 100 ? -4.321 16.806 -22.615 1.00 56.75 100 SER A O 1
ATOM 750 N N . ALA A 1 101 ? -3.574 18.727 -23.483 1.00 53.75 101 ALA A N 1
ATOM 751 C CA . ALA A 1 101 ? -3.661 18.367 -24.896 1.00 53.75 101 ALA A CA 1
ATOM 752 C C . ALA A 1 101 ? -2.439 17.594 -25.442 1.00 53.75 101 ALA A C 1
ATOM 754 O O . ALA A 1 101 ? -2.462 17.178 -26.594 1.00 53.75 101 ALA A O 1
ATOM 755 N N . GLU A 1 102 ? -1.375 17.400 -24.656 1.00 58.28 102 GLU A N 1
ATOM 756 C CA . GLU A 1 102 ? -0.083 16.896 -25.166 1.00 58.28 102 GLU A CA 1
ATOM 757 C C . GLU A 1 102 ? 0.161 15.388 -24.969 1.00 58.28 102 GLU A C 1
ATOM 759 O O . GLU A 1 102 ? 1.205 14.880 -25.368 1.00 58.28 102 GLU A O 1
ATOM 764 N N . CYS A 1 103 ? -0.779 14.639 -24.383 1.00 61.72 103 CYS A N 1
ATOM 765 C CA . CYS A 1 103 ? -0.557 13.233 -24.025 1.00 61.72 103 CYS A CA 1
ATOM 766 C C . CYS A 1 103 ? -1.515 12.279 -24.755 1.00 61.72 103 CYS A C 1
ATOM 768 O O . CYS A 1 103 ? -2.247 11.516 -24.124 1.00 61.72 103 CYS A O 1
ATOM 770 N N . GLU A 1 104 ? -1.528 12.313 -26.091 1.00 76.12 104 GLU A N 1
ATOM 771 C CA . GLU A 1 104 ? -2.157 11.238 -26.864 1.00 76.12 104 GLU A CA 1
ATOM 772 C C . GLU A 1 104 ? -1.160 10.085 -27.075 1.00 76.12 104 GLU A C 1
ATOM 774 O O . GLU A 1 104 ? -0.128 10.262 -27.731 1.00 76.12 104 GLU A O 1
ATOM 779 N N . PRO A 1 105 ? -1.420 8.884 -26.525 1.00 80.19 105 PRO A N 1
ATOM 780 C CA . PRO A 1 105 ? -0.550 7.740 -26.746 1.00 80.19 105 PRO A CA 1
ATOM 781 C C . PRO A 1 105 ? -0.621 7.282 -28.206 1.00 80.19 105 PRO A C 1
ATOM 783 O O . PRO A 1 105 ? -1.687 7.270 -28.821 1.00 80.19 105 PRO A O 1
ATOM 786 N N . LEU A 1 106 ? 0.502 6.794 -28.741 1.00 87.00 106 LEU A N 1
ATOM 787 C CA . LEU A 1 106 ? 0.522 6.122 -30.045 1.00 87.00 106 LEU A CA 1
ATOM 788 C C . LEU A 1 106 ? -0.537 5.006 -30.083 1.00 87.00 106 LEU A C 1
ATOM 790 O O . LEU A 1 106 ? -0.705 4.271 -29.108 1.00 87.00 106 LEU A O 1
ATOM 794 N N . GLY A 1 107 ? -1.223 4.830 -31.217 1.00 88.50 107 GLY A N 1
ATOM 795 C CA . GLY A 1 107 ? -2.414 3.970 -31.301 1.00 88.50 107 GLY A CA 1
ATOM 796 C C . GLY A 1 107 ? -2.221 2.531 -30.795 1.00 88.50 107 GLY A C 1
ATOM 797 O O . GLY A 1 107 ? -3.101 1.987 -30.129 1.00 88.50 107 GLY A O 1
ATOM 798 N N . TYR A 1 108 ? -1.055 1.918 -31.027 1.00 90.81 108 TYR A N 1
ATOM 799 C CA . TYR A 1 108 ? -0.763 0.571 -30.513 1.00 90.81 108 TYR A CA 1
ATOM 800 C C . TYR A 1 108 ? -0.563 0.544 -28.985 1.00 90.81 108 TYR A C 1
ATOM 802 O O . TYR A 1 108 ? -0.956 -0.425 -28.334 1.00 90.81 108 TYR A O 1
ATOM 810 N N . ILE A 1 109 ? -0.005 1.612 -28.399 1.00 88.88 109 ILE A N 1
ATOM 811 C CA . ILE A 1 109 ? 0.135 1.779 -26.944 1.00 88.88 109 ILE A CA 1
ATOM 812 C C . ILE A 1 109 ? -1.250 1.964 -26.331 1.00 88.88 109 ILE A C 1
ATOM 814 O O . ILE A 1 109 ? -1.583 1.281 -25.364 1.00 88.88 109 ILE A O 1
ATOM 818 N N . ALA A 1 110 ? -2.086 2.812 -26.935 1.00 88.69 110 ALA A N 1
ATOM 819 C CA . ALA A 1 110 ? -3.464 3.029 -26.504 1.00 88.69 110 ALA A CA 1
ATOM 820 C C . ALA A 1 110 ? -4.254 1.709 -26.457 1.00 88.69 110 ALA A C 1
ATOM 822 O O . ALA A 1 110 ? -4.879 1.386 -25.447 1.00 88.69 110 ALA A O 1
ATOM 823 N N . GLN A 1 111 ? -4.163 0.895 -27.516 1.00 91.12 111 GLN A N 1
ATOM 824 C CA . GLN A 1 111 ? -4.803 -0.423 -27.578 1.00 91.12 111 GLN A CA 1
ATOM 825 C C . GLN A 1 111 ? -4.259 -1.390 -26.524 1.00 91.12 111 GLN A C 1
ATOM 827 O O . GLN A 1 111 ? -5.030 -2.115 -25.888 1.00 91.12 111 GLN A O 1
ATOM 832 N N . TYR A 1 112 ? -2.939 -1.411 -26.328 1.00 90.56 112 TYR A N 1
ATOM 833 C CA . TYR A 1 112 ? -2.311 -2.253 -25.317 1.00 90.56 112 TYR A CA 1
ATOM 834 C C . TYR A 1 112 ? -2.793 -1.883 -23.909 1.00 90.56 112 TYR A C 1
ATOM 836 O O . TYR A 1 112 ? -3.239 -2.761 -23.165 1.00 90.56 112 TYR A O 1
ATOM 844 N N . VAL A 1 113 ? -2.776 -0.590 -23.570 1.00 89.69 113 VAL A N 1
ATOM 845 C CA . VAL A 1 113 ? -3.262 -0.063 -22.288 1.00 89.69 113 VAL A CA 1
ATOM 846 C C . VAL A 1 113 ? -4.742 -0.388 -22.109 1.00 89.69 113 VAL A C 1
ATOM 848 O O . VAL A 1 113 ? -5.106 -1.002 -21.109 1.00 89.69 113 VAL A O 1
ATOM 851 N N . ALA A 1 114 ? -5.590 -0.086 -23.095 1.00 90.00 114 ALA A N 1
ATOM 852 C CA . ALA A 1 114 ? -7.026 -0.356 -23.024 1.00 90.00 114 ALA A CA 1
ATOM 853 C C . ALA A 1 114 ? -7.333 -1.843 -22.779 1.00 90.00 114 ALA A C 1
ATOM 855 O O . ALA A 1 114 ? -8.188 -2.181 -21.959 1.00 90.00 114 ALA A O 1
ATOM 856 N N . ARG A 1 115 ? -6.604 -2.750 -23.444 1.00 92.25 115 ARG A N 1
ATOM 857 C CA . ARG A 1 115 ? -6.765 -4.198 -23.252 1.00 92.25 115 ARG A CA 1
ATOM 858 C C . ARG A 1 115 ? -6.325 -4.639 -21.856 1.00 92.25 115 ARG A C 1
ATOM 860 O O . ARG A 1 115 ? -7.021 -5.429 -21.215 1.00 92.25 115 ARG A O 1
ATOM 867 N N . ARG A 1 116 ? -5.170 -4.161 -21.385 1.00 90.12 116 ARG A N 1
ATOM 868 C CA . ARG A 1 116 ? -4.580 -4.589 -20.106 1.00 90.12 116 ARG A CA 1
ATOM 869 C C . ARG A 1 116 ? -5.268 -3.985 -18.887 1.00 90.12 116 ARG A C 1
ATOM 871 O O . ARG A 1 116 ? -5.364 -4.670 -17.879 1.00 90.12 116 ARG A O 1
ATOM 878 N N . MET A 1 117 ? -5.822 -2.780 -18.993 1.00 88.50 117 MET A N 1
ATOM 879 C CA . MET A 1 117 ? -6.584 -2.146 -17.909 1.00 88.50 117 MET A CA 1
ATOM 880 C C . MET A 1 117 ? -7.941 -2.817 -17.655 1.00 88.50 117 MET A C 1
ATOM 882 O O . MET A 1 117 ? -8.478 -2.711 -16.559 1.00 88.50 117 MET A O 1
ATOM 886 N N . ARG A 1 118 ? -8.489 -3.529 -18.647 1.00 91.06 118 ARG A N 1
ATOM 887 C CA . ARG A 1 118 ? -9.773 -4.247 -18.535 1.00 91.06 118 ARG A CA 1
ATOM 888 C C . ARG A 1 118 ? -9.628 -5.732 -18.213 1.00 91.06 118 ARG A C 1
ATOM 890 O O . ARG A 1 118 ? -10.613 -6.380 -17.885 1.00 91.06 118 ARG A O 1
ATOM 897 N N . THR A 1 119 ? -8.418 -6.281 -18.326 1.00 90.94 119 THR A N 1
ATOM 898 C CA . THR A 1 119 ? -8.185 -7.724 -18.198 1.00 90.94 119 THR A CA 1
ATOM 899 C C . THR A 1 119 ? -7.204 -7.996 -17.062 1.00 90.94 119 THR A C 1
ATOM 901 O O . THR A 1 119 ? -5.998 -7.804 -17.253 1.00 90.94 119 THR A O 1
ATOM 904 N N . PRO A 1 120 ? -7.669 -8.460 -15.887 1.00 88.69 120 PRO A N 1
ATOM 905 C CA . PRO A 1 120 ? -6.774 -8.757 -14.781 1.00 88.69 120 PRO A CA 1
ATOM 906 C C . PRO A 1 120 ? -5.827 -9.907 -15.141 1.00 88.69 120 PRO A C 1
ATOM 908 O O . PRO A 1 120 ? -6.183 -10.853 -15.846 1.00 88.69 120 PRO A O 1
ATOM 911 N N . LEU A 1 121 ? -4.599 -9.846 -14.626 1.00 89.44 121 LEU A N 1
ATOM 912 C CA . LEU A 1 121 ? -3.648 -10.944 -14.772 1.00 89.44 121 LEU A CA 1
ATOM 913 C C . LEU A 1 121 ? -4.096 -12.160 -13.953 1.00 89.44 121 LEU A C 1
ATOM 915 O O . LEU A 1 121 ? -4.472 -12.044 -12.782 1.00 89.44 121 LEU A O 1
ATOM 919 N N . SER A 1 122 ? -3.959 -13.352 -14.540 1.00 93.12 122 SER A N 1
ATOM 920 C CA . SER A 1 122 ? -4.154 -14.609 -13.814 1.00 93.12 122 SER A CA 1
ATOM 921 C C . SER A 1 122 ? -3.180 -14.717 -12.633 1.00 93.12 122 SER A C 1
ATOM 923 O O . SER A 1 122 ? -2.121 -14.083 -12.603 1.00 93.12 122 SER A O 1
ATOM 925 N N . LYS A 1 123 ? -3.513 -15.538 -11.627 1.00 90.75 123 LYS A N 1
ATOM 926 C CA . LYS A 1 123 ? -2.627 -15.781 -10.471 1.00 90.75 123 LYS A CA 1
ATOM 927 C C . LYS A 1 123 ? -1.249 -16.289 -10.910 1.00 90.75 123 LYS A C 1
ATOM 929 O O . LYS A 1 123 ? -0.238 -15.837 -10.382 1.00 90.75 123 LYS A O 1
ATOM 934 N N . GLU A 1 124 ? -1.213 -17.181 -11.895 1.00 94.56 124 GLU A N 1
ATOM 935 C CA . GLU A 1 124 ? 0.031 -17.687 -12.474 1.00 94.56 124 GLU A CA 1
ATOM 936 C C . GLU A 1 124 ? 0.817 -16.581 -13.189 1.00 94.56 124 GLU A C 1
ATOM 938 O O . GLU A 1 124 ? 2.014 -16.442 -12.953 1.00 94.56 124 GLU A O 1
ATOM 943 N N . GLY A 1 125 ? 0.147 -15.746 -13.992 1.00 93.19 125 GLY A N 1
ATOM 944 C CA . GLY A 1 125 ? 0.776 -14.608 -14.665 1.00 93.19 125 GLY A CA 1
ATOM 945 C C . GLY A 1 125 ? 1.394 -13.617 -13.677 1.00 93.19 125 GLY A C 1
ATOM 946 O O . GLY A 1 125 ? 2.539 -13.208 -13.849 1.00 93.19 125 GLY A O 1
ATOM 947 N N . ARG A 1 126 ? 0.685 -13.307 -12.584 1.00 91.50 126 ARG A N 1
ATOM 948 C CA . ARG A 1 126 ? 1.218 -12.478 -11.490 1.00 91.50 126 ARG A CA 1
ATOM 949 C C . ARG A 1 126 ? 2.435 -13.117 -10.823 1.00 91.50 126 ARG A C 1
ATOM 951 O O . ARG A 1 126 ? 3.423 -12.434 -10.582 1.00 91.50 126 ARG A O 1
ATOM 958 N N . ASN A 1 127 ? 2.391 -14.420 -10.545 1.00 93.12 127 ASN A N 1
ATOM 959 C CA . ASN A 1 127 ? 3.518 -15.127 -9.934 1.00 93.12 127 ASN A CA 1
ATOM 960 C C . ASN A 1 127 ? 4.751 -15.153 -10.851 1.00 93.12 127 ASN A C 1
ATOM 962 O O . ASN A 1 127 ? 5.857 -14.932 -10.365 1.00 93.12 127 ASN A O 1
ATOM 966 N N . LYS A 1 128 ? 4.565 -15.364 -12.161 1.00 95.06 128 LYS A N 1
ATOM 967 C CA . LYS A 1 128 ? 5.646 -15.278 -13.157 1.00 95.06 128 LYS A CA 1
ATOM 968 C C . LYS A 1 128 ? 6.255 -13.877 -13.193 1.00 95.06 128 LYS A C 1
ATOM 970 O O . LYS A 1 128 ? 7.471 -13.754 -13.101 1.00 95.06 128 LYS A O 1
ATOM 975 N N . LEU A 1 129 ? 5.420 -12.835 -13.222 1.00 91.75 129 LEU A N 1
ATOM 976 C CA . LEU A 1 129 ? 5.885 -11.445 -13.199 1.00 91.75 129 LEU A CA 1
ATOM 977 C C . LEU A 1 129 ? 6.708 -11.140 -11.936 1.00 91.75 129 LEU A C 1
ATOM 979 O O . LEU A 1 129 ? 7.768 -10.534 -12.037 1.00 91.75 129 LEU A O 1
ATOM 983 N N . ARG A 1 130 ? 6.267 -11.598 -10.755 1.00 92.88 130 ARG A N 1
ATOM 984 C CA . ARG A 1 130 ? 7.029 -11.427 -9.502 1.00 92.88 130 ARG A CA 1
ATOM 985 C C . ARG A 1 130 ? 8.348 -12.193 -9.491 1.00 92.88 130 ARG A C 1
ATOM 987 O O . ARG A 1 130 ? 9.297 -11.735 -8.865 1.00 92.88 130 ARG A O 1
ATOM 994 N N . ALA A 1 131 ? 8.401 -13.359 -10.131 1.00 94.19 131 ALA A N 1
ATOM 995 C CA . ALA A 1 131 ? 9.636 -14.128 -10.244 1.00 94.19 131 ALA A CA 1
ATOM 996 C C . ALA A 1 131 ? 10.648 -13.426 -11.163 1.00 94.19 131 ALA A C 1
ATOM 998 O O . ALA A 1 131 ? 11.839 -13.417 -10.869 1.00 94.19 131 ALA A O 1
ATOM 999 N N . GLU A 1 132 ? 10.173 -12.807 -12.246 1.00 95.06 132 GLU A N 1
ATOM 1000 C CA . GLU A 1 132 ? 11.022 -12.075 -13.189 1.00 95.06 132 GLU A CA 1
ATOM 1001 C C . GLU A 1 132 ? 11.455 -10.695 -12.663 1.00 95.06 132 GLU A C 1
ATOM 1003 O O . GLU A 1 132 ? 12.572 -10.236 -12.917 1.00 95.06 132 GLU A O 1
ATOM 1008 N N . CYS A 1 133 ? 10.562 -10.032 -11.932 1.00 93.81 133 CYS A N 1
ATOM 1009 C CA . CYS A 1 133 ? 10.728 -8.686 -11.404 1.00 93.81 133 CYS A CA 1
ATOM 1010 C C . CYS A 1 133 ? 10.363 -8.674 -9.909 1.00 93.81 133 CYS A C 1
ATOM 1012 O O . CYS A 1 133 ? 9.269 -8.224 -9.548 1.00 93.81 133 CYS A O 1
ATOM 1014 N N . PRO A 1 134 ? 11.242 -9.181 -9.023 1.00 93.06 134 PRO A N 1
ATOM 1015 C CA . PRO A 1 134 ? 10.972 -9.201 -7.591 1.00 93.06 134 PRO A CA 1
ATOM 1016 C C . PRO A 1 134 ? 10.898 -7.780 -7.024 1.00 93.06 134 PRO A C 1
ATOM 1018 O O . PRO A 1 134 ? 11.571 -6.865 -7.507 1.00 93.06 134 PRO A O 1
ATOM 1021 N N . ARG A 1 135 ? 10.097 -7.595 -5.965 1.00 92.31 135 ARG A N 1
ATOM 1022 C CA . ARG A 1 135 ? 10.028 -6.313 -5.249 1.00 92.31 135 ARG A CA 1
ATOM 1023 C C . ARG A 1 135 ? 11.415 -5.950 -4.690 1.00 92.31 135 ARG A C 1
ATOM 1025 O O . ARG A 1 135 ? 12.096 -6.835 -4.162 1.00 92.31 135 ARG A O 1
ATOM 1032 N N . PRO A 1 136 ? 11.839 -4.678 -4.772 1.00 90.81 136 PRO A N 1
ATOM 1033 C CA . PRO A 1 136 ? 13.116 -4.251 -4.213 1.00 90.81 136 PRO A CA 1
ATOM 1034 C C . PRO A 1 136 ? 13.124 -4.413 -2.688 1.00 90.81 136 PRO A C 1
ATOM 1036 O O . PRO A 1 136 ? 12.170 -4.038 -2.005 1.00 90.81 136 PRO A O 1
ATOM 1039 N N . SER A 1 137 ? 14.220 -4.945 -2.145 1.00 88.12 137 SER A N 1
ATOM 1040 C CA . SER A 1 137 ? 14.436 -5.003 -0.697 1.00 88.12 137 SER A CA 1
ATOM 1041 C C . SER A 1 137 ? 14.958 -3.653 -0.218 1.00 88.12 137 SER A C 1
ATOM 1043 O O . SER A 1 137 ? 16.157 -3.391 -0.275 1.00 88.12 137 SER A O 1
ATOM 1045 N N . LEU A 1 138 ? 14.050 -2.787 0.220 1.00 83.50 138 LEU A N 1
ATOM 1046 C CA . LEU A 1 138 ? 14.396 -1.496 0.814 1.00 83.50 138 LEU A CA 1
ATOM 1047 C C . LEU A 1 138 ? 14.664 -1.645 2.321 1.00 83.50 138 LEU A C 1
ATOM 1049 O O . LEU A 1 138 ? 14.044 -2.509 2.947 1.00 83.50 138 LEU A O 1
ATOM 1053 N N . PRO A 1 139 ? 15.562 -0.832 2.910 1.00 76.25 139 PRO A N 1
ATOM 1054 C CA . PRO A 1 139 ? 15.705 -0.762 4.359 1.00 76.25 139 PRO A CA 1
ATOM 1055 C C . PRO A 1 139 ? 14.379 -0.334 5.003 1.00 76.25 139 PRO A C 1
ATOM 1057 O O . PRO A 1 139 ? 13.653 0.511 4.479 1.00 76.25 139 PRO A O 1
ATOM 1060 N N . GLY A 1 140 ? 14.055 -0.953 6.138 1.00 70.56 140 GLY A N 1
ATOM 1061 C CA . GLY A 1 140 ? 12.735 -0.844 6.756 1.00 70.56 140 GLY A CA 1
ATOM 1062 C C . GLY A 1 140 ? 11.680 -1.729 6.081 1.00 70.56 140 GLY A C 1
ATOM 1063 O O . GLY A 1 140 ? 11.968 -2.574 5.236 1.00 70.56 140 GLY A O 1
ATOM 1064 N N . LEU A 1 141 ? 10.422 -1.566 6.487 1.00 76.31 141 LEU A N 1
ATOM 1065 C CA . LEU A 1 141 ? 9.301 -2.382 6.000 1.00 76.31 141 LEU A CA 1
ATOM 1066 C C . LEU A 1 141 ? 8.481 -1.672 4.907 1.00 76.31 141 LEU A C 1
ATOM 1068 O O . LEU A 1 141 ? 7.390 -2.118 4.573 1.00 76.31 141 LEU A O 1
ATOM 1072 N N . ALA A 1 142 ? 9.043 -0.626 4.288 1.00 75.88 142 ALA A N 1
ATOM 1073 C CA . ALA A 1 142 ? 8.399 0.191 3.252 1.00 75.88 142 ALA A CA 1
ATOM 1074 C C . ALA A 1 142 ? 8.048 -0.582 1.964 1.00 75.88 142 ALA A C 1
ATOM 1076 O O . ALA A 1 142 ? 7.096 -0.243 1.269 1.00 75.88 142 ALA A O 1
ATOM 1077 N N . SER A 1 143 ? 8.801 -1.640 1.649 1.00 81.50 143 SER A N 1
ATOM 1078 C CA . SER A 1 143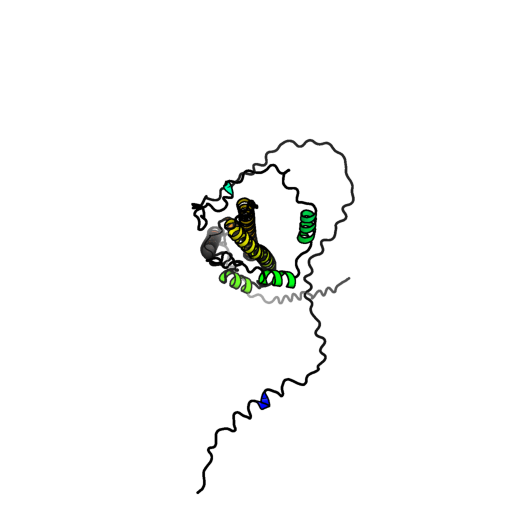 ? 8.552 -2.515 0.489 1.00 81.50 143 SER A CA 1
ATOM 1079 C C . SER A 1 143 ? 7.533 -3.629 0.767 1.00 81.50 143 SER A C 1
ATOM 1081 O O . SER A 1 143 ? 7.146 -4.375 -0.143 1.00 81.50 143 SER A O 1
ATOM 1083 N N . LYS A 1 144 ? 7.100 -3.769 2.025 1.00 88.50 144 LYS A N 1
ATOM 1084 C CA . LYS A 1 144 ? 6.162 -4.801 2.459 1.00 88.50 144 LYS A CA 1
ATOM 1085 C C . LYS A 1 144 ? 4.800 -4.196 2.742 1.00 88.50 144 LYS A C 1
ATOM 1087 O O . LYS A 1 144 ? 4.666 -3.063 3.189 1.00 88.50 144 LYS A O 1
ATOM 1092 N N . THR A 1 145 ? 3.782 -5.005 2.504 1.00 92.31 145 THR A N 1
ATOM 1093 C CA . THR A 1 145 ? 2.410 -4.654 2.845 1.00 92.31 145 THR A CA 1
ATOM 1094 C C . THR A 1 145 ? 2.266 -4.644 4.366 1.00 92.31 145 THR A C 1
ATOM 1096 O O . THR A 1 145 ? 2.570 -5.668 4.984 1.00 92.31 145 THR A O 1
ATOM 1099 N N . PRO A 1 146 ? 1.803 -3.542 4.982 1.00 91.75 146 PRO A N 1
ATOM 1100 C CA . PRO A 1 146 ? 1.667 -3.462 6.429 1.00 91.75 146 PRO A CA 1
ATOM 1101 C C . PRO A 1 146 ? 0.701 -4.515 6.977 1.00 91.75 146 PRO A C 1
ATOM 1103 O O . PRO A 1 146 ? -0.384 -4.746 6.424 1.00 91.75 146 PRO A O 1
ATOM 1106 N N . GLU A 1 147 ? 1.086 -5.146 8.078 1.00 92.38 147 GLU A N 1
ATOM 1107 C CA . GLU A 1 147 ? 0.277 -6.141 8.775 1.00 92.38 147 GLU A CA 1
ATOM 1108 C C . GLU A 1 147 ? -0.590 -5.495 9.851 1.00 92.38 147 GLU A C 1
ATOM 1110 O O . GLU A 1 147 ? -0.231 -4.482 10.442 1.00 92.38 147 GLU A O 1
ATOM 1115 N N . VAL A 1 148 ? -1.749 -6.089 10.130 1.00 91.69 148 VAL A N 1
ATOM 1116 C CA . VAL A 1 148 ? -2.579 -5.632 11.250 1.00 91.69 148 VAL A CA 1
ATOM 1117 C C . VAL A 1 148 ? -1.851 -5.918 12.559 1.00 91.69 148 VAL A C 1
ATOM 1119 O O . VAL A 1 148 ? -1.420 -7.049 12.793 1.00 91.69 148 VAL A O 1
ATOM 1122 N N . ASP A 1 149 ? -1.774 -4.914 13.430 1.00 92.56 149 ASP A N 1
ATOM 1123 C CA . ASP A 1 149 ? -1.105 -5.008 14.721 1.00 92.56 149 ASP A CA 1
ATOM 1124 C C . ASP A 1 149 ? -1.611 -6.225 15.524 1.00 92.56 149 ASP A C 1
ATOM 1126 O O . ASP A 1 149 ? -2.830 -6.420 15.653 1.00 92.56 149 ASP A O 1
ATOM 1130 N N . PRO A 1 150 ? -0.717 -7.048 16.113 1.00 91.94 150 PRO A N 1
ATOM 1131 C CA . PRO A 1 150 ? -1.107 -8.283 16.793 1.00 91.94 150 PRO A CA 1
ATOM 1132 C C . PRO A 1 150 ? -2.155 -8.079 17.890 1.00 91.94 150 PRO A C 1
ATOM 1134 O O . PRO A 1 150 ? -3.036 -8.918 18.065 1.00 91.94 150 PRO A O 1
ATOM 1137 N N . GLN A 1 151 ? -2.096 -6.953 18.604 1.00 90.94 151 GLN A N 1
ATOM 1138 C CA . GLN A 1 151 ? -3.053 -6.602 19.655 1.00 90.94 151 GLN A CA 1
ATOM 1139 C C . GLN A 1 151 ? -4.468 -6.394 19.094 1.00 90.94 151 GLN A C 1
ATOM 1141 O O . GLN A 1 151 ? -5.435 -6.924 19.645 1.00 90.94 151 GLN A O 1
ATOM 1146 N N . ILE A 1 152 ? -4.584 -5.681 17.970 1.00 90.81 152 ILE A N 1
ATOM 1147 C CA . ILE A 1 152 ? -5.856 -5.459 17.275 1.00 90.81 152 ILE A CA 1
ATOM 1148 C C . ILE A 1 152 ? -6.363 -6.777 16.689 1.00 90.81 152 ILE A C 1
ATOM 1150 O O . ILE A 1 152 ? -7.521 -7.138 16.889 1.00 90.81 152 ILE A O 1
ATOM 1154 N N . SER A 1 153 ? -5.491 -7.542 16.030 1.00 91.31 153 SER A N 1
ATOM 1155 C CA . SER A 1 153 ? -5.843 -8.849 15.468 1.00 91.31 153 SER A CA 1
ATOM 1156 C C . SER A 1 153 ? -6.369 -9.811 16.541 1.00 91.31 153 SER A C 1
ATOM 1158 O O . SER A 1 153 ? -7.420 -10.427 16.370 1.00 91.31 153 SER A O 1
ATOM 1160 N N . GLN A 1 154 ? -5.706 -9.897 17.699 1.00 91.00 154 GLN A N 1
ATOM 1161 C CA . GLN A 1 154 ? -6.169 -10.708 18.830 1.00 91.00 154 GLN A CA 1
ATOM 1162 C C . GLN A 1 154 ? -7.526 -10.245 19.368 1.00 91.00 154 GLN A C 1
ATOM 1164 O O . GLN A 1 154 ? -8.368 -11.088 19.681 1.00 91.00 154 GLN A O 1
ATOM 1169 N N . PHE A 1 155 ? -7.748 -8.934 19.481 1.00 90.62 155 PHE A N 1
ATOM 1170 C CA . PHE A 1 155 ? -9.032 -8.384 19.911 1.00 90.62 155 PHE A CA 1
ATOM 1171 C C . PHE A 1 155 ? -10.159 -8.759 18.942 1.00 90.62 155 PHE A C 1
ATOM 1173 O O . PHE A 1 155 ? -11.188 -9.283 19.364 1.00 90.62 155 PHE A O 1
ATOM 1180 N N . LEU A 1 156 ? -9.937 -8.571 17.641 1.00 90.25 156 LEU A N 1
ATOM 1181 C CA . LEU A 1 156 ? -10.929 -8.876 16.614 1.00 90.25 156 LEU A CA 1
ATOM 1182 C C . LEU A 1 156 ? -11.218 -10.381 16.506 1.00 90.25 156 LEU A C 1
ATOM 1184 O O . LEU A 1 156 ? -12.366 -10.791 16.366 1.00 90.25 156 LEU A O 1
ATOM 1188 N N . ASN A 1 157 ? -10.200 -11.230 16.654 1.00 88.69 157 ASN A N 1
ATOM 1189 C CA . ASN A 1 157 ? -10.410 -12.678 16.677 1.00 88.69 157 ASN A CA 1
ATOM 1190 C C . ASN A 1 157 ? -11.275 -13.104 17.878 1.00 88.69 157 ASN A C 1
ATOM 1192 O O . ASN A 1 157 ? -12.122 -13.986 17.739 1.00 88.69 157 ASN A O 1
ATOM 1196 N N . LYS A 1 158 ? -11.114 -12.458 19.044 1.00 89.50 158 LYS A N 1
ATOM 1197 C CA . LYS A 1 158 ? -11.962 -12.705 20.226 1.00 89.50 158 LYS A CA 1
ATOM 1198 C C . LYS A 1 158 ? -13.408 -12.250 20.024 1.00 89.50 158 LYS A C 1
ATOM 1200 O O . LYS A 1 158 ? -14.302 -12.875 20.583 1.00 89.50 158 LYS A O 1
ATOM 1205 N N . SER A 1 159 ? -13.650 -11.214 19.221 1.00 86.44 159 SER A N 1
ATOM 1206 C CA . SER A 1 159 ? -15.007 -10.777 18.860 1.00 86.44 159 SER A CA 1
ATOM 1207 C C . SER A 1 159 ? -15.643 -11.610 17.736 1.00 86.44 159 SER A C 1
ATOM 1209 O O . SER A 1 159 ? -16.741 -11.298 17.283 1.00 86.44 159 SER A O 1
ATOM 1211 N N . GLY A 1 160 ? -14.983 -12.689 17.295 1.00 85.19 160 GLY A N 1
ATOM 1212 C CA . GLY A 1 160 ? -15.470 -13.583 16.242 1.00 85.19 160 GLY A CA 1
ATOM 1213 C C . GLY A 1 160 ? -15.166 -13.100 14.823 1.00 85.19 160 GLY A C 1
ATOM 1214 O O . GLY A 1 160 ? -15.544 -13.764 13.854 1.00 85.19 160 GLY A O 1
ATOM 1215 N N . TRP A 1 161 ? -14.459 -11.978 14.668 1.00 82.69 161 TRP A N 1
ATOM 1216 C CA . TRP A 1 161 ? -14.040 -11.491 13.363 1.00 82.69 161 TRP A CA 1
ATOM 1217 C C . TRP A 1 161 ? -12.812 -12.256 12.869 1.00 82.69 161 TRP A C 1
ATOM 1219 O O . TRP A 1 161 ? -11.755 -12.258 13.494 1.00 82.69 161 TRP A O 1
ATOM 1229 N N . LYS A 1 162 ? -12.943 -12.913 11.714 1.00 76.88 162 LYS A N 1
ATOM 1230 C CA . LYS A 1 162 ? -11.859 -13.688 11.104 1.00 76.88 162 LYS A CA 1
ATOM 1231 C C . LYS A 1 162 ? -11.050 -12.791 10.171 1.00 76.88 162 LYS A C 1
ATOM 1233 O O . LYS A 1 162 ? -11.466 -12.570 9.042 1.00 76.88 162 LYS A O 1
ATOM 1238 N N . SER A 1 163 ? -9.852 -12.381 10.589 1.00 67.94 163 SER A N 1
ATOM 1239 C CA . SER A 1 163 ? -8.935 -11.537 9.790 1.00 67.94 163 SER A CA 1
ATOM 1240 C C . SER A 1 163 ? -8.625 -12.074 8.375 1.00 67.94 163 SER A C 1
ATOM 1242 O O . SER A 1 163 ? -8.313 -11.304 7.473 1.00 67.94 163 SER A O 1
ATOM 1244 N N . LYS A 1 164 ? -8.759 -13.388 8.142 1.00 70.75 164 LYS A N 1
ATOM 1245 C CA . LYS A 1 164 ? -8.528 -14.028 6.831 1.00 70.75 164 LYS A CA 1
ATOM 1246 C C . LYS A 1 164 ? -9.695 -13.901 5.837 1.00 70.75 164 LYS A C 1
ATOM 1248 O O . LYS A 1 164 ? -9.605 -14.453 4.746 1.00 70.75 164 LYS A O 1
ATOM 1253 N N . LYS A 1 165 ? -10.804 -13.255 6.211 1.00 71.56 165 LYS A N 1
ATOM 1254 C CA . LYS A 1 165 ? -11.976 -13.046 5.348 1.00 71.56 165 LYS A CA 1
ATOM 1255 C C . LYS A 1 165 ? -12.510 -11.621 5.544 1.00 71.56 165 LYS A C 1
ATOM 1257 O O . LYS A 1 165 ? -12.533 -11.114 6.660 1.00 71.56 165 LYS A O 1
ATOM 1262 N N . GLY A 1 166 ? -12.973 -10.987 4.468 1.00 84.69 166 GLY A N 1
ATOM 1263 C CA . GLY A 1 166 ? -13.632 -9.676 4.514 1.00 84.69 166 GLY A CA 1
ATOM 1264 C C . GLY A 1 166 ? -12.842 -8.535 3.870 1.00 84.69 166 GLY A C 1
ATOM 1265 O O . GLY A 1 166 ? -11.860 -8.755 3.164 1.00 84.69 166 GLY A O 1
ATOM 1266 N N . LEU A 1 167 ? -13.309 -7.304 4.108 1.00 89.56 167 LEU A N 1
ATOM 1267 C CA . LEU A 1 167 ? -12.856 -6.106 3.395 1.00 89.56 167 LEU A CA 1
ATOM 1268 C C . LEU A 1 167 ? -11.348 -5.846 3.542 1.00 89.56 167 LEU A C 1
ATOM 1270 O O . LEU A 1 167 ? -10.684 -5.634 2.535 1.00 89.56 167 LEU A O 1
ATOM 1274 N N . ASP A 1 168 ? -10.786 -5.931 4.755 1.00 90.88 168 ASP A N 1
ATOM 1275 C CA . ASP A 1 168 ? -9.341 -5.721 4.964 1.00 90.88 168 ASP A CA 1
ATOM 1276 C C . ASP A 1 168 ? -8.484 -6.731 4.186 1.00 90.88 168 ASP A C 1
ATOM 1278 O O . ASP A 1 168 ? -7.484 -6.347 3.591 1.00 90.88 168 ASP A O 1
ATOM 1282 N N . PHE A 1 169 ? -8.905 -7.999 4.100 1.00 91.88 169 PHE A N 1
ATOM 1283 C CA . PHE A 1 169 ? -8.190 -9.007 3.313 1.00 91.88 169 PHE A CA 1
ATOM 1284 C C . PHE A 1 169 ? -8.156 -8.642 1.820 1.00 91.88 169 PHE A C 1
ATOM 1286 O O . PHE A 1 169 ? -7.106 -8.736 1.183 1.00 91.88 169 PHE A O 1
ATOM 1293 N N . SER A 1 170 ? -9.282 -8.170 1.273 1.00 93.25 170 SER A N 1
ATOM 1294 C CA . SER A 1 170 ? -9.352 -7.691 -0.114 1.00 93.25 170 SER A CA 1
ATOM 1295 C C . SER A 1 170 ? -8.487 -6.448 -0.329 1.00 93.25 170 SER A C 1
ATOM 1297 O O . SER A 1 170 ? -7.725 -6.386 -1.291 1.00 93.25 170 SER A O 1
ATOM 1299 N N . LEU A 1 171 ? -8.562 -5.473 0.583 1.00 94.31 171 LEU A N 1
ATOM 1300 C CA . LEU A 1 171 ? -7.774 -4.243 0.513 1.00 94.31 171 LEU A CA 1
ATOM 1301 C C . LEU A 1 171 ? -6.270 -4.528 0.623 1.00 94.31 171 LEU A C 1
ATOM 1303 O O . LEU A 1 171 ? -5.485 -3.952 -0.126 1.00 94.31 171 LEU A O 1
ATOM 1307 N N . LYS A 1 172 ? -5.862 -5.456 1.496 1.00 94.56 172 LYS A N 1
ATOM 1308 C CA . LYS A 1 172 ? -4.481 -5.943 1.582 1.00 94.56 172 LYS A CA 1
ATOM 1309 C C . LYS A 1 172 ? -4.027 -6.547 0.253 1.00 94.56 172 LYS A C 1
ATOM 1311 O O . LYS A 1 172 ? -2.944 -6.224 -0.218 1.00 94.56 172 LYS A O 1
ATOM 1316 N N . GLY A 1 173 ? -4.873 -7.360 -0.385 1.00 94.19 173 GLY A N 1
ATOM 1317 C CA . GLY A 1 173 ? -4.604 -7.909 -1.716 1.00 94.19 173 GLY A CA 1
ATOM 1318 C C . GLY A 1 173 ? -4.423 -6.831 -2.791 1.00 94.19 173 GLY A C 1
ATOM 1319 O O . GLY A 1 173 ? -3.515 -6.938 -3.614 1.00 94.19 173 GLY A O 1
ATOM 1320 N N . CYS A 1 174 ? -5.234 -5.768 -2.770 1.00 94.12 174 CYS A N 1
ATOM 1321 C CA . CYS A 1 174 ? -5.055 -4.610 -3.654 1.00 94.12 174 CYS A CA 1
ATOM 1322 C C . CYS A 1 174 ? -3.734 -3.884 -3.384 1.00 94.12 174 CYS A C 1
ATOM 1324 O O . CYS A 1 174 ? -3.000 -3.574 -4.319 1.00 94.12 174 CYS A O 1
ATOM 1326 N N . GLN A 1 175 ? -3.401 -3.670 -2.112 1.00 94.88 175 GLN A N 1
ATOM 1327 C CA . GLN A 1 175 ? -2.147 -3.045 -1.702 1.00 94.88 175 GLN A CA 1
ATOM 1328 C C . GLN A 1 175 ? -0.926 -3.869 -2.142 1.00 94.88 175 GLN A C 1
ATOM 1330 O O . GLN A 1 175 ? 0.040 -3.313 -2.659 1.00 94.88 175 GLN A O 1
ATOM 1335 N N . ASP A 1 176 ? -0.996 -5.198 -2.035 1.00 94.12 176 ASP A N 1
ATOM 1336 C CA . ASP A 1 176 ? 0.024 -6.105 -2.562 1.00 94.12 176 ASP A CA 1
ATOM 1337 C C . ASP A 1 176 ? 0.207 -5.957 -4.078 1.00 94.12 176 ASP A C 1
ATOM 1339 O O . ASP A 1 176 ? 1.337 -5.929 -4.560 1.00 94.12 176 ASP A O 1
ATOM 1343 N N . MET A 1 177 ? -0.883 -5.835 -4.841 1.00 92.69 177 MET A N 1
ATOM 1344 C CA . MET A 1 177 ? -0.802 -5.639 -6.293 1.00 92.69 177 MET A CA 1
ATOM 1345 C C . MET A 1 177 ? -0.183 -4.289 -6.665 1.00 92.69 177 MET A C 1
ATOM 1347 O O . MET A 1 177 ? 0.586 -4.227 -7.621 1.00 92.69 177 MET A O 1
ATOM 1351 N N . ILE A 1 178 ? -0.467 -3.231 -5.899 1.00 93.31 178 ILE A N 1
ATOM 1352 C CA . ILE A 1 178 ? 0.182 -1.922 -6.061 1.00 93.31 178 ILE A CA 1
ATOM 1353 C C . ILE A 1 178 ? 1.684 -2.059 -5.802 1.00 93.31 178 ILE A C 1
ATOM 1355 O O . ILE A 1 178 ? 2.487 -1.658 -6.639 1.00 93.31 178 ILE A O 1
ATOM 1359 N N . LEU A 1 179 ? 2.087 -2.690 -4.697 1.00 92.81 179 LEU A N 1
ATOM 1360 C CA . LEU A 1 179 ? 3.502 -2.857 -4.348 1.00 92.81 179 LEU A CA 1
ATOM 1361 C C . LEU A 1 179 ? 4.259 -3.805 -5.293 1.00 92.81 179 LEU A C 1
ATOM 1363 O O . LEU A 1 179 ? 5.462 -3.636 -5.489 1.00 92.81 179 LEU A O 1
ATOM 1367 N N . ASP A 1 180 ? 3.582 -4.770 -5.922 1.00 93.88 180 ASP A N 1
ATOM 1368 C CA . ASP A 1 180 ? 4.176 -5.643 -6.946 1.00 93.88 180 ASP A CA 1
ATOM 1369 C C . ASP A 1 180 ? 4.698 -4.852 -8.163 1.00 93.88 180 ASP A C 1
ATOM 1371 O O . ASP A 1 180 ? 5.642 -5.294 -8.819 1.00 93.88 180 ASP A O 1
ATOM 1375 N N . THR A 1 181 ? 4.153 -3.662 -8.445 1.00 93.81 181 THR A N 1
ATOM 1376 C CA . THR A 1 181 ? 4.615 -2.808 -9.558 1.00 93.81 181 THR A CA 1
ATOM 1377 C C . THR A 1 181 ? 6.004 -2.201 -9.328 1.00 93.81 181 THR A C 1
ATOM 1379 O O . THR A 1 181 ? 6.691 -1.858 -10.294 1.00 93.81 181 THR A O 1
ATOM 1382 N N . LEU A 1 182 ? 6.474 -2.148 -8.074 1.00 93.56 182 LEU A N 1
ATOM 1383 C CA . LEU A 1 182 ? 7.809 -1.647 -7.743 1.00 93.56 182 LEU A CA 1
ATOM 1384 C C . LEU A 1 182 ? 8.918 -2.508 -8.352 1.00 93.56 182 LEU A C 1
ATOM 1386 O O . LEU A 1 182 ? 9.987 -1.983 -8.651 1.00 93.56 182 LEU A O 1
ATOM 1390 N N . GLY A 1 183 ? 8.688 -3.809 -8.552 1.00 93.88 183 GLY A N 1
ATOM 1391 C CA . GLY A 1 183 ? 9.671 -4.704 -9.169 1.00 93.88 183 GLY A CA 1
ATOM 1392 C C . GLY A 1 183 ? 10.004 -4.289 -10.609 1.00 93.88 183 GLY A C 1
ATOM 1393 O O . GLY A 1 183 ? 11.153 -3.931 -10.886 1.00 93.88 183 GLY A O 1
ATOM 1394 N N . PRO A 1 184 ? 9.017 -4.279 -11.528 1.00 94.81 184 PRO A N 1
ATOM 1395 C CA . PRO A 1 184 ? 9.209 -3.813 -12.900 1.00 94.81 184 PRO A CA 1
ATOM 1396 C C . PRO A 1 184 ? 9.755 -2.383 -12.994 1.00 94.81 184 PRO A C 1
ATOM 1398 O O . PRO A 1 184 ? 10.673 -2.148 -13.776 1.00 94.81 184 PRO A O 1
ATOM 1401 N N . LEU A 1 185 ? 9.259 -1.450 -12.170 1.00 94.94 185 LEU A N 1
ATOM 1402 C CA . LEU A 1 185 ? 9.751 -0.067 -12.163 1.00 94.94 185 LEU A CA 1
ATOM 1403 C C . LEU A 1 185 ? 11.207 0.028 -11.703 1.00 94.94 185 LEU A C 1
ATOM 1405 O O . LEU A 1 185 ? 11.993 0.735 -12.323 1.00 94.94 185 LEU A O 1
ATOM 1409 N N . SER A 1 186 ? 11.604 -0.740 -10.685 1.00 92.62 186 SER A N 1
ATOM 1410 C CA . SER A 1 186 ? 13.002 -0.794 -10.236 1.00 92.62 186 SER A CA 1
ATOM 1411 C C . SER A 1 186 ? 13.921 -1.387 -11.305 1.00 92.62 186 SER A C 1
ATOM 1413 O O . SER A 1 186 ? 15.054 -0.939 -11.469 1.00 92.62 186 SER A O 1
ATOM 1415 N N . LYS A 1 187 ? 13.452 -2.402 -12.045 1.00 93.56 187 LYS A N 1
ATOM 1416 C CA . LYS A 1 187 ? 14.196 -2.989 -13.170 1.00 93.56 187 LYS A CA 1
ATOM 1417 C C . LYS A 1 187 ? 14.356 -1.977 -14.305 1.00 93.56 187 LYS A C 1
ATOM 1419 O O . LYS A 1 187 ? 15.461 -1.835 -14.816 1.00 93.56 187 LYS A O 1
ATOM 1424 N N . LEU A 1 188 ? 13.292 -1.250 -14.652 1.00 93.44 188 LEU A N 1
ATOM 1425 C CA . LEU A 1 188 ? 13.333 -0.184 -15.654 1.00 93.44 188 LEU A CA 1
ATOM 1426 C C . LEU A 1 188 ? 14.284 0.942 -15.235 1.00 93.44 188 LEU A C 1
ATOM 1428 O O . LEU A 1 188 ? 15.139 1.322 -16.025 1.00 93.44 188 LEU A O 1
ATOM 1432 N N . TYR A 1 189 ? 14.201 1.401 -13.983 1.00 90.75 189 TYR A N 1
ATOM 1433 C CA . TYR A 1 189 ? 15.104 2.415 -13.438 1.00 90.75 189 TYR A CA 1
ATOM 1434 C C . TYR A 1 189 ? 16.571 2.009 -13.606 1.00 90.75 189 TYR A C 1
ATOM 1436 O O . TYR A 1 189 ? 17.365 2.783 -14.120 1.00 90.75 189 TYR A O 1
ATOM 1444 N N . LYS A 1 190 ? 16.929 0.768 -13.246 1.00 89.62 190 LYS A N 1
ATOM 1445 C CA . LYS A 1 190 ? 18.299 0.249 -13.405 1.00 89.62 190 LYS A CA 1
ATOM 1446 C C . LYS A 1 190 ? 18.762 0.200 -14.861 1.00 89.62 190 LYS A C 1
ATOM 1448 O O . LYS A 1 190 ? 19.931 0.448 -15.128 1.00 89.62 190 LYS A O 1
ATOM 1453 N N . LEU A 1 191 ? 17.873 -0.161 -15.789 1.00 90.06 191 LEU A N 1
ATOM 1454 C CA . LEU A 1 191 ? 18.199 -0.186 -17.217 1.00 90.06 191 LEU A CA 1
ATOM 1455 C C . LEU A 1 191 ? 18.446 1.224 -17.754 1.00 90.06 191 LEU A C 1
ATOM 1457 O O . LEU A 1 191 ? 19.378 1.416 -18.527 1.00 90.06 191 LEU A O 1
ATOM 1461 N N . LEU A 1 192 ? 17.638 2.195 -17.324 1.00 90.19 192 LEU A N 1
ATOM 1462 C CA . LEU A 1 192 ? 17.816 3.599 -17.680 1.00 90.19 192 LEU A CA 1
ATOM 1463 C C . LEU A 1 192 ? 19.099 4.166 -17.064 1.00 90.19 192 LEU A C 1
ATOM 1465 O O . LEU A 1 192 ? 19.899 4.749 -17.778 1.00 90.19 192 LEU A O 1
ATOM 1469 N N . ASP A 1 193 ? 19.359 3.914 -15.785 1.00 86.25 193 ASP A N 1
ATOM 1470 C CA . ASP A 1 193 ? 20.584 4.353 -15.106 1.00 86.25 193 ASP A CA 1
ATOM 1471 C C . ASP A 1 193 ? 21.852 3.792 -15.784 1.00 86.25 193 ASP A C 1
ATOM 1473 O O . ASP A 1 193 ? 22.810 4.517 -16.043 1.00 86.25 193 ASP A O 1
ATOM 1477 N N . ALA A 1 194 ? 21.828 2.519 -16.198 1.00 85.56 194 ALA A N 1
ATOM 1478 C CA . ALA A 1 194 ? 22.909 1.929 -16.988 1.00 85.56 194 ALA A CA 1
ATOM 1479 C C . ALA A 1 194 ? 23.024 2.543 -18.396 1.00 85.56 194 ALA A C 1
ATOM 1481 O O . ALA A 1 194 ? 24.134 2.728 -18.896 1.00 85.56 194 ALA A O 1
ATOM 1482 N N . ALA A 1 195 ? 21.896 2.868 -19.036 1.00 85.56 195 ALA A N 1
ATOM 1483 C CA . ALA A 1 195 ? 21.878 3.529 -20.337 1.00 85.56 195 ALA A CA 1
ATOM 1484 C C . ALA A 1 195 ? 22.397 4.969 -20.263 1.00 85.56 195 ALA A C 1
ATOM 1486 O O . ALA A 1 195 ? 23.024 5.400 -21.218 1.00 85.56 195 ALA A O 1
ATOM 1487 N N . LYS A 1 196 ? 22.219 5.675 -19.138 1.00 81.88 196 LYS A N 1
ATOM 1488 C CA . LYS A 1 196 ? 22.778 7.017 -18.897 1.00 81.88 196 LYS A CA 1
ATOM 1489 C C . LYS A 1 196 ? 24.309 7.017 -18.909 1.00 81.88 196 LYS A C 1
ATOM 1491 O O . LYS A 1 196 ? 24.927 7.988 -19.326 1.00 81.88 196 LYS A O 1
ATOM 1496 N N . ALA A 1 197 ? 24.920 5.925 -18.449 1.00 76.81 197 ALA A N 1
ATOM 1497 C CA . ALA A 1 197 ? 26.369 5.740 -18.484 1.00 76.81 197 ALA A CA 1
ATOM 1498 C C . ALA A 1 197 ? 26.896 5.344 -19.878 1.00 76.81 197 ALA A C 1
ATOM 1500 O O . ALA A 1 197 ? 28.093 5.468 -20.140 1.00 76.81 197 ALA A O 1
ATOM 1501 N N . GLY A 1 198 ? 26.023 4.846 -20.758 1.00 69.69 198 GLY A N 1
ATOM 1502 C CA . GLY A 1 198 ? 26.321 4.607 -22.166 1.00 69.69 198 GLY A CA 1
ATOM 1503 C C . GLY A 1 198 ? 25.953 5.826 -23.007 1.00 69.69 198 GLY A C 1
ATOM 1504 O O . GLY A 1 198 ? 24.993 6.523 -22.708 1.00 69.69 198 GLY A O 1
ATOM 1505 N N . ASP A 1 199 ? 26.692 6.086 -24.078 1.00 64.06 199 ASP A N 1
ATOM 1506 C CA . ASP A 1 199 ? 26.441 7.209 -24.991 1.00 64.06 199 ASP A CA 1
ATOM 1507 C C . ASP A 1 199 ? 25.179 6.941 -25.842 1.00 64.06 199 ASP A C 1
ATOM 1509 O O . ASP A 1 199 ? 25.235 6.578 -27.019 1.00 64.06 199 ASP A O 1
ATOM 1513 N N . SER A 1 200 ? 24.013 6.959 -25.194 1.00 63.12 200 SER A N 1
ATOM 1514 C CA . SER A 1 200 ? 22.731 6.569 -25.768 1.00 63.12 200 SER A CA 1
ATOM 1515 C C . SER A 1 200 ? 21.948 7.798 -26.233 1.00 63.12 200 SER A C 1
ATOM 1517 O O . SER A 1 200 ? 21.848 8.799 -25.538 1.00 63.12 200 SER A O 1
ATOM 1519 N N . ALA A 1 201 ? 21.362 7.718 -27.431 1.00 61.72 201 ALA A N 1
ATOM 1520 C CA . ALA A 1 201 ? 20.623 8.816 -28.069 1.00 61.72 201 ALA A CA 1
ATOM 1521 C C . ALA A 1 201 ? 19.239 9.106 -27.444 1.00 61.72 201 ALA A C 1
ATOM 1523 O O . ALA A 1 201 ? 18.469 9.899 -27.986 1.00 61.72 201 ALA A O 1
ATOM 1524 N N . LEU A 1 202 ? 18.882 8.416 -26.357 1.00 69.94 202 LEU A N 1
ATOM 1525 C CA . LEU A 1 202 ? 17.616 8.600 -25.656 1.00 69.94 202 LEU A CA 1
ATOM 1526 C C . LEU A 1 202 ? 17.780 9.722 -24.623 1.00 69.94 202 LEU A C 1
ATOM 1528 O O . LEU A 1 202 ? 18.814 9.798 -23.967 1.00 69.94 202 LEU A O 1
ATOM 1532 N N . ASP A 1 203 ? 16.746 10.536 -24.410 1.00 78.44 203 ASP A N 1
ATOM 1533 C CA . ASP A 1 203 ? 16.694 11.422 -23.242 1.00 78.44 203 ASP A CA 1
ATOM 1534 C C . ASP A 1 203 ? 16.402 10.585 -21.983 1.00 78.44 203 ASP A C 1
ATOM 1536 O O . ASP A 1 203 ? 15.262 10.412 -21.537 1.00 78.44 203 ASP A O 1
ATOM 1540 N N . VAL A 1 204 ? 17.457 9.940 -21.485 1.00 84.19 204 VAL A N 1
ATOM 1541 C CA . VAL A 1 204 ? 17.401 9.001 -20.363 1.00 84.19 204 VAL A CA 1
ATOM 1542 C C . VAL A 1 204 ? 16.963 9.704 -19.079 1.00 84.19 204 VAL A C 1
ATOM 1544 O O . VAL A 1 204 ? 16.244 9.105 -18.279 1.00 84.19 204 VAL A O 1
ATOM 1547 N N . ASP A 1 205 ? 17.331 10.973 -18.901 1.00 82.06 205 ASP A N 1
ATOM 1548 C CA . ASP A 1 205 ? 16.976 11.758 -17.719 1.00 82.06 205 ASP A CA 1
ATOM 1549 C C . ASP A 1 205 ? 15.467 11.991 -17.631 1.00 82.06 205 ASP A C 1
ATOM 1551 O O . ASP A 1 205 ? 14.865 11.773 -16.576 1.00 82.06 205 ASP A O 1
ATOM 1555 N N . VAL A 1 206 ? 14.823 12.313 -18.756 1.00 82.81 206 VAL A N 1
ATOM 1556 C CA . VAL A 1 206 ? 13.359 12.420 -18.819 1.00 82.81 206 VAL A CA 1
ATOM 1557 C C . VAL A 1 206 ? 12.691 11.080 -18.493 1.00 82.81 206 VAL A C 1
ATOM 1559 O O . VAL A 1 206 ? 11.736 11.033 -17.715 1.00 82.81 206 VAL A O 1
ATOM 1562 N N . ALA A 1 207 ? 13.197 9.966 -19.031 1.00 86.38 207 ALA A N 1
ATOM 1563 C CA . ALA A 1 207 ? 12.653 8.636 -18.750 1.00 86.38 207 ALA A CA 1
ATOM 1564 C C . ALA A 1 207 ? 12.794 8.236 -17.268 1.00 86.38 207 ALA A C 1
ATOM 1566 O O . ALA A 1 207 ? 11.859 7.674 -16.691 1.00 86.38 207 ALA A O 1
ATOM 1567 N N . ILE A 1 208 ? 13.931 8.551 -16.640 1.00 86.62 208 ILE A N 1
ATOM 1568 C CA . ILE A 1 208 ? 14.154 8.356 -15.201 1.00 86.62 208 ILE A CA 1
ATOM 1569 C C . ILE A 1 208 ? 13.148 9.184 -14.398 1.00 86.62 208 ILE A C 1
ATOM 1571 O O . ILE A 1 208 ? 12.512 8.640 -13.491 1.00 86.62 208 ILE A O 1
ATOM 1575 N N . GLY A 1 209 ? 12.941 10.449 -14.776 1.00 85.94 209 GLY A N 1
ATOM 1576 C CA . GLY A 1 209 ? 11.937 11.321 -14.169 1.00 85.94 209 GLY A CA 1
ATOM 1577 C C . GLY A 1 209 ? 10.542 10.691 -14.178 1.00 85.94 209 GLY A C 1
ATOM 1578 O O . GLY A 1 209 ? 9.904 10.594 -13.132 1.00 85.94 209 GLY A O 1
ATOM 1579 N N . TRP A 1 210 ? 10.093 10.140 -15.311 1.00 87.38 210 TRP A N 1
ATOM 1580 C CA . TRP A 1 210 ? 8.795 9.453 -15.393 1.00 87.38 210 TRP A CA 1
ATOM 1581 C C . TRP A 1 210 ? 8.685 8.221 -14.488 1.00 87.38 210 TRP A C 1
ATOM 1583 O O . TRP A 1 210 ? 7.623 7.973 -13.907 1.00 87.38 210 TRP A O 1
ATOM 1593 N N . VAL A 1 211 ? 9.763 7.446 -14.336 1.00 91.88 211 VAL A N 1
ATOM 1594 C CA . VAL A 1 211 ? 9.784 6.307 -13.404 1.00 91.88 211 VAL A CA 1
ATOM 1595 C C . VAL A 1 211 ? 9.678 6.790 -11.959 1.00 91.88 211 VAL A C 1
ATOM 1597 O O . VAL A 1 211 ? 8.916 6.211 -11.183 1.00 91.88 211 VAL A O 1
ATOM 1600 N N . GLN A 1 212 ? 10.390 7.861 -11.601 1.00 90.00 212 GLN A N 1
ATOM 1601 C CA . GLN A 1 212 ? 10.311 8.467 -10.271 1.00 90.00 212 GLN A CA 1
ATOM 1602 C C . GLN A 1 212 ? 8.890 8.995 -9.992 1.00 90.00 212 GLN A C 1
ATOM 1604 O O . GLN A 1 212 ? 8.311 8.634 -8.966 1.00 90.00 212 GLN A O 1
ATOM 1609 N N . CYS A 1 213 ? 8.264 9.704 -10.943 1.00 88.81 213 CYS A N 1
ATOM 1610 C CA . CYS A 1 213 ? 6.854 10.115 -10.870 1.00 88.81 213 CYS A CA 1
ATOM 1611 C C . CYS A 1 213 ? 5.917 8.930 -10.595 1.00 88.81 213 CYS A C 1
ATOM 1613 O O . CYS A 1 213 ? 5.053 8.996 -9.718 1.00 88.81 213 CYS A O 1
ATOM 1615 N N . ALA A 1 214 ? 6.080 7.829 -11.339 1.00 92.94 214 ALA A N 1
ATOM 1616 C CA . ALA A 1 214 ? 5.253 6.637 -11.178 1.00 92.94 214 ALA A CA 1
ATOM 1617 C C . ALA A 1 214 ? 5.407 6.027 -9.775 1.00 92.94 214 ALA A C 1
ATOM 1619 O O . ALA A 1 214 ? 4.410 5.655 -9.156 1.00 92.94 214 ALA A O 1
ATOM 1620 N N . ILE A 1 215 ? 6.633 5.972 -9.242 1.00 92.00 215 ILE A N 1
ATOM 1621 C CA . ILE A 1 215 ? 6.901 5.504 -7.875 1.00 92.00 215 ILE A CA 1
ATOM 1622 C C . ILE A 1 215 ? 6.226 6.418 -6.842 1.00 92.00 215 ILE A C 1
ATOM 1624 O O . ILE A 1 215 ? 5.587 5.907 -5.921 1.00 92.00 215 ILE A O 1
ATOM 1628 N N . CYS A 1 216 ? 6.290 7.744 -7.005 1.00 90.19 216 CYS A N 1
ATOM 1629 C CA . CYS A 1 216 ? 5.609 8.695 -6.119 1.00 90.19 216 CYS A CA 1
ATOM 1630 C C . CYS A 1 216 ? 4.083 8.497 -6.124 1.00 90.19 216 CYS A C 1
ATOM 1632 O O . CYS A 1 216 ? 3.464 8.401 -5.062 1.00 90.19 216 CYS A O 1
ATOM 1634 N N . LEU A 1 217 ? 3.469 8.349 -7.304 1.00 91.00 217 LEU A N 1
ATOM 1635 C CA . LEU A 1 217 ? 2.031 8.081 -7.433 1.00 91.00 217 LEU A CA 1
ATOM 1636 C C . LEU A 1 217 ? 1.625 6.755 -6.773 1.00 91.00 217 LEU A C 1
ATOM 1638 O O . LEU A 1 217 ? 0.596 6.683 -6.097 1.00 91.00 217 LEU A O 1
ATOM 1642 N N . LEU A 1 218 ? 2.447 5.713 -6.912 1.00 92.81 218 LEU A N 1
ATOM 1643 C CA . LEU A 1 218 ? 2.238 4.436 -6.226 1.00 92.81 218 LEU A CA 1
ATOM 1644 C C . LEU A 1 218 ? 2.380 4.567 -4.706 1.00 92.81 218 LEU A C 1
ATOM 1646 O O . LEU A 1 218 ? 1.601 3.958 -3.972 1.00 92.81 218 LEU A O 1
ATOM 1650 N N . GLY A 1 219 ? 3.326 5.377 -4.225 1.00 90.62 219 GLY A N 1
ATOM 1651 C CA . GLY A 1 219 ? 3.483 5.706 -2.807 1.00 90.62 219 GLY A CA 1
ATOM 1652 C C . GLY A 1 219 ? 2.233 6.373 -2.225 1.00 90.62 219 GLY A C 1
ATOM 1653 O O . GLY A 1 219 ? 1.748 5.972 -1.160 1.00 90.62 219 GLY A O 1
ATOM 1654 N N . ASN A 1 220 ? 1.642 7.311 -2.968 1.00 89.88 220 ASN A N 1
ATOM 1655 C CA . ASN A 1 220 ? 0.375 7.949 -2.607 1.00 89.88 220 ASN A CA 1
ATOM 1656 C C . ASN A 1 220 ? -0.775 6.934 -2.560 1.00 89.88 220 ASN A C 1
ATOM 1658 O O . ASN A 1 220 ? -1.496 6.861 -1.562 1.00 89.88 220 ASN A O 1
ATOM 1662 N N . ALA A 1 221 ? -0.907 6.090 -3.589 1.00 92.44 221 ALA A N 1
ATOM 1663 C CA . ALA A 1 221 ? -1.923 5.039 -3.627 1.00 92.44 221 ALA A CA 1
ATOM 1664 C C . ALA A 1 221 ? -1.769 4.040 -2.464 1.00 92.44 221 ALA A C 1
ATOM 1666 O O . ALA A 1 221 ? -2.749 3.678 -1.816 1.00 92.44 221 ALA A O 1
ATOM 1667 N N . ASN A 1 222 ? -0.539 3.633 -2.140 1.00 92.00 222 ASN A N 1
ATOM 1668 C CA . ASN A 1 222 ? -0.236 2.737 -1.023 1.00 92.00 222 ASN A CA 1
ATOM 1669 C C . ASN A 1 222 ? -0.602 3.354 0.342 1.00 92.00 222 ASN A C 1
ATOM 1671 O O . ASN A 1 222 ? -1.142 2.672 1.222 1.00 92.00 222 ASN A O 1
ATOM 1675 N N . THR A 1 223 ? -0.349 4.653 0.513 1.00 89.62 223 THR A N 1
ATOM 1676 C CA . THR A 1 223 ? -0.721 5.401 1.724 1.00 89.62 223 THR A CA 1
ATOM 1677 C C . THR A 1 223 ? -2.239 5.510 1.862 1.00 89.62 223 THR A C 1
ATOM 1679 O O . THR A 1 223 ? -2.780 5.213 2.932 1.00 89.62 223 THR A O 1
ATOM 1682 N N . ALA A 1 224 ? -2.940 5.843 0.773 1.00 90.62 224 ALA A N 1
ATOM 1683 C CA . ALA A 1 224 ? -4.401 5.895 0.734 1.00 90.62 224 ALA A CA 1
ATOM 1684 C C . ALA A 1 224 ? -5.028 4.525 1.052 1.00 90.62 224 ALA A C 1
ATOM 1686 O O . ALA A 1 224 ? -5.920 4.425 1.896 1.00 90.62 224 ALA A O 1
ATOM 1687 N N . MET A 1 225 ? -4.493 3.448 0.469 1.00 92.12 225 MET A N 1
ATOM 1688 C CA . MET A 1 225 ? -4.909 2.076 0.774 1.00 92.12 225 MET A CA 1
ATOM 1689 C C . MET A 1 225 ? -4.715 1.719 2.249 1.00 92.12 225 MET A C 1
ATOM 1691 O O . MET A 1 225 ? -5.596 1.114 2.858 1.00 92.12 225 MET A O 1
ATOM 1695 N N . SER A 1 226 ? -3.593 2.115 2.851 1.00 91.44 226 SER A N 1
ATOM 1696 C CA . SER A 1 226 ? -3.350 1.894 4.282 1.00 91.44 226 SER A CA 1
ATOM 1697 C C . SER A 1 226 ? -4.365 2.640 5.155 1.00 91.44 226 SER A C 1
ATOM 1699 O O . SER A 1 226 ? -4.828 2.096 6.157 1.00 91.44 226 SER A O 1
ATOM 1701 N N . ALA A 1 227 ? -4.746 3.864 4.777 1.00 90.25 227 ALA A N 1
ATOM 1702 C CA . ALA A 1 227 ? -5.770 4.631 5.482 1.00 90.25 227 ALA A CA 1
ATOM 1703 C C . ALA A 1 227 ? -7.153 3.961 5.401 1.00 90.25 227 ALA A C 1
ATOM 1705 O O . ALA A 1 227 ? -7.817 3.805 6.429 1.00 90.25 227 ALA A O 1
ATOM 1706 N N . GLU A 1 228 ? -7.556 3.489 4.219 1.00 92.62 228 GLU A N 1
ATOM 1707 C CA . GLU A 1 228 ? -8.819 2.761 4.041 1.00 92.62 228 GLU A CA 1
ATOM 1708 C C . GLU A 1 228 ? -8.836 1.431 4.805 1.00 92.62 228 GLU A C 1
ATOM 1710 O O . GLU A 1 228 ? -9.833 1.094 5.447 1.00 92.62 228 GLU A O 1
ATOM 1715 N N . ARG A 1 229 ? -7.713 0.703 4.845 1.00 93.25 229 ARG A N 1
ATOM 1716 C CA . ARG A 1 229 ? -7.580 -0.505 5.677 1.00 93.25 229 ARG A CA 1
ATOM 1717 C C . ARG A 1 229 ? -7.747 -0.203 7.164 1.00 93.25 229 ARG A C 1
ATOM 1719 O O . ARG A 1 229 ? -8.530 -0.874 7.841 1.00 93.25 229 ARG A O 1
ATOM 1726 N N . ARG A 1 230 ? -7.075 0.839 7.672 1.00 92.38 230 ARG A N 1
ATOM 1727 C CA . ARG A 1 230 ? -7.242 1.302 9.061 1.00 92.38 230 ARG A CA 1
ATOM 1728 C C . ARG A 1 230 ? -8.704 1.629 9.353 1.00 92.38 230 ARG A C 1
ATOM 1730 O O . ARG A 1 230 ? -9.256 1.141 10.335 1.00 92.38 230 ARG A O 1
ATOM 1737 N N . LYS A 1 231 ? -9.359 2.390 8.475 1.00 92.06 231 LYS A N 1
ATOM 1738 C CA . LYS A 1 231 ? -10.773 2.769 8.604 1.00 92.06 231 LYS A CA 1
ATOM 1739 C C . LYS A 1 231 ? -11.695 1.551 8.628 1.00 92.06 231 LYS A C 1
ATOM 1741 O O . LYS A 1 231 ? -12.542 1.457 9.514 1.00 92.06 231 LYS A O 1
ATOM 1746 N N . ALA A 1 232 ? -11.501 0.599 7.715 1.00 92.00 232 ALA A N 1
ATOM 1747 C CA . ALA A 1 232 ? -12.279 -0.635 7.648 1.00 92.00 232 ALA A CA 1
ATOM 1748 C C . ALA A 1 232 ? -12.187 -1.453 8.946 1.00 92.00 232 ALA A C 1
ATOM 1750 O O . ALA A 1 232 ? -13.194 -1.991 9.408 1.00 92.00 232 ALA A O 1
ATOM 175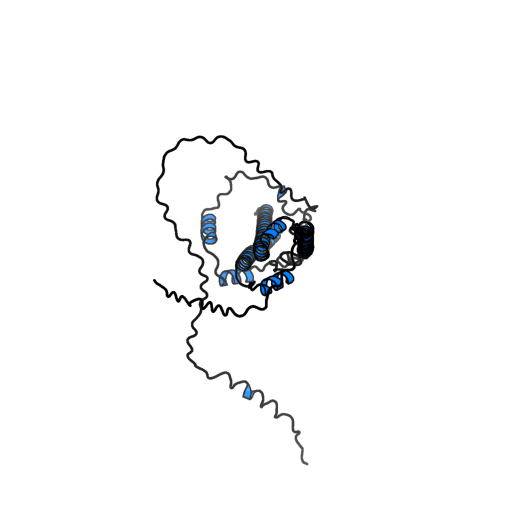1 N N . ILE A 1 233 ? -10.999 -1.520 9.550 1.00 92.12 233 ILE A N 1
ATOM 1752 C CA . ILE A 1 233 ? -10.783 -2.206 10.827 1.00 92.12 233 ILE A CA 1
ATOM 1753 C C . ILE A 1 233 ? -11.420 -1.432 11.985 1.00 92.12 233 ILE A C 1
ATOM 1755 O O . ILE A 1 233 ? -12.132 -2.029 12.791 1.00 92.12 233 ILE A O 1
ATOM 1759 N N . LEU A 1 234 ? -11.220 -0.113 12.069 1.00 91.00 234 LEU A N 1
ATOM 1760 C CA . LEU A 1 234 ? -11.785 0.690 13.157 1.00 91.00 234 LEU A CA 1
ATOM 1761 C C . LEU A 1 234 ? -13.313 0.697 13.142 1.00 91.00 234 LEU A C 1
ATOM 1763 O O . LEU A 1 234 ? -13.909 0.564 14.204 1.00 91.00 234 LEU A O 1
ATOM 1767 N N . LEU A 1 235 ? -13.947 0.712 11.964 1.00 91.00 235 LEU A N 1
ATOM 1768 C CA . LEU A 1 235 ? -15.400 0.539 11.824 1.00 91.00 235 LEU A CA 1
ATOM 1769 C C . LEU A 1 235 ? -15.918 -0.755 12.468 1.00 91.00 235 LEU A C 1
ATOM 1771 O O . LEU A 1 235 ? -17.066 -0.801 12.906 1.00 91.00 235 LEU A O 1
ATOM 1775 N N . LYS A 1 236 ? -15.100 -1.813 12.509 1.00 90.00 236 LYS A N 1
ATOM 1776 C CA . LYS A 1 236 ? -15.457 -3.085 13.155 1.00 90.00 236 LYS A CA 1
ATOM 1777 C C . LYS A 1 236 ? -15.253 -3.073 14.665 1.00 90.00 236 LYS A C 1
ATOM 1779 O O . LYS A 1 236 ? -15.888 -3.872 15.345 1.00 90.00 236 LYS A O 1
ATOM 1784 N N . ILE A 1 237 ? -14.380 -2.208 15.172 1.00 90.00 237 ILE A N 1
ATOM 1785 C CA . ILE A 1 237 ? -14.150 -2.042 16.609 1.00 90.00 237 ILE A CA 1
ATOM 1786 C C . ILE A 1 237 ? -15.215 -1.107 17.186 1.00 90.00 237 ILE A C 1
ATOM 1788 O O . ILE A 1 237 ? -15.985 -1.514 18.050 1.00 90.00 237 ILE A O 1
ATOM 1792 N N . ASP A 1 238 ? -15.264 0.127 16.690 1.00 88.69 238 ASP A N 1
ATOM 1793 C CA . ASP A 1 238 ? -16.257 1.142 17.033 1.00 88.69 238 ASP A CA 1
ATOM 1794 C C . ASP A 1 238 ? -16.258 2.214 15.923 1.00 88.69 238 ASP A C 1
ATOM 1796 O O . ASP A 1 238 ? -15.217 2.833 15.672 1.00 88.69 238 ASP A O 1
ATOM 1800 N N . PRO A 1 239 ? -17.404 2.488 15.271 1.00 89.06 239 PRO A N 1
ATOM 1801 C CA . PRO A 1 239 ? -17.514 3.526 14.248 1.00 89.06 239 PRO A CA 1
ATOM 1802 C C . PRO A 1 239 ? -17.006 4.909 14.674 1.00 89.06 239 PRO A C 1
ATOM 1804 O O . PRO A 1 239 ? -16.560 5.674 13.828 1.00 89.06 239 PRO A O 1
ATOM 1807 N N . LYS A 1 240 ? -17.022 5.246 15.968 1.00 87.69 240 LYS A N 1
ATOM 1808 C CA . LYS A 1 240 ? -16.516 6.537 16.468 1.00 87.69 240 LYS A CA 1
ATOM 1809 C C . LYS A 1 240 ? -15.000 6.681 16.311 1.00 87.69 240 LYS A C 1
ATOM 1811 O O . LYS A 1 240 ? -14.495 7.799 16.181 1.00 87.69 240 LYS A O 1
ATOM 1816 N N . LEU A 1 241 ? -14.276 5.560 16.273 1.00 87.00 241 LEU A N 1
ATOM 1817 C CA . LEU A 1 241 ? -12.819 5.535 16.156 1.00 87.00 241 LEU A CA 1
ATOM 1818 C C . LEU A 1 241 ? -12.327 5.873 14.747 1.00 87.00 241 LEU A C 1
ATOM 1820 O O . LEU A 1 241 ? -11.148 6.173 14.585 1.00 87.00 241 LEU A O 1
ATOM 1824 N N . THR A 1 242 ? -13.186 5.885 13.721 1.00 86.69 242 THR A N 1
ATOM 1825 C CA . THR A 1 242 ? -12.751 6.216 12.351 1.00 86.69 242 THR A CA 1
ATOM 1826 C C . THR A 1 242 ? -12.208 7.631 12.227 1.00 86.69 242 THR A C 1
ATOM 1828 O O . THR A 1 242 ? -11.407 7.900 11.345 1.00 86.69 242 THR A O 1
ATOM 1831 N N . THR A 1 243 ? -12.595 8.539 13.121 1.00 85.44 243 THR A N 1
ATOM 1832 C CA . THR A 1 243 ? -12.037 9.898 13.164 1.00 85.44 243 THR A CA 1
ATOM 1833 C C . THR A 1 243 ? -10.533 9.898 13.464 1.00 85.44 243 THR A C 1
ATOM 1835 O O . THR A 1 243 ? -9.814 10.782 13.006 1.00 85.44 243 THR A O 1
ATOM 1838 N N . MET A 1 244 ? -10.021 8.859 14.135 1.00 82.38 244 MET A N 1
ATOM 1839 C CA . MET A 1 244 ? -8.598 8.712 14.446 1.00 82.38 244 MET A CA 1
ATOM 1840 C C . MET A 1 244 ? -7.743 8.338 13.228 1.00 82.38 244 MET A C 1
ATOM 1842 O O . MET A 1 244 ? -6.525 8.480 13.291 1.00 82.38 244 MET A O 1
ATOM 1846 N N . THR A 1 245 ? -8.326 7.885 12.107 1.00 79.88 245 THR A N 1
ATOM 1847 C CA . THR A 1 245 ? -7.532 7.541 10.908 1.00 79.88 245 THR A CA 1
ATOM 1848 C C . THR A 1 245 ? -6.949 8.760 10.204 1.00 79.88 245 THR A C 1
ATOM 1850 O O . THR A 1 245 ? -5.985 8.614 9.455 1.00 79.88 245 THR A O 1
ATOM 1853 N N . VAL A 1 246 ? -7.534 9.937 10.446 1.00 72.06 246 VAL A N 1
ATOM 1854 C CA . VAL A 1 246 ? -7.109 11.229 9.886 1.00 72.06 246 VAL A CA 1
ATOM 1855 C C . VAL A 1 246 ? -5.873 11.771 10.615 1.00 72.06 246 VAL A C 1
ATOM 1857 O O . VAL A 1 246 ? -5.104 12.526 10.035 1.00 72.06 246 VAL A O 1
ATOM 1860 N N . VAL A 1 247 ? -5.659 11.362 11.872 1.00 65.62 247 VAL A N 1
ATOM 1861 C CA . VAL A 1 247 ? -4.799 12.077 12.832 1.00 65.62 247 VAL A CA 1
ATOM 1862 C C . VAL A 1 247 ? -3.329 11.633 12.828 1.00 65.62 247 VAL A C 1
ATOM 1864 O O . VAL A 1 247 ? -2.566 12.205 13.580 1.00 65.62 247 VAL A O 1
ATOM 1867 N N . GLU A 1 248 ? -2.910 10.675 11.993 1.00 59.75 248 GLU A N 1
ATOM 1868 C CA . GLU A 1 248 ? -1.547 10.587 11.413 1.00 59.75 248 GLU A CA 1
ATOM 1869 C C . GLU A 1 248 ? -1.226 9.172 10.899 1.00 59.75 248 GLU A C 1
ATOM 1871 O O . GLU A 1 248 ? -1.545 8.174 11.553 1.00 59.75 248 GLU A O 1
ATOM 1876 N N . PRO A 1 249 ? -0.503 9.049 9.775 1.00 54.97 249 PRO A N 1
ATOM 1877 C CA . PRO A 1 249 ? 0.420 7.951 9.556 1.00 54.97 249 PRO A CA 1
ATOM 1878 C C . PRO A 1 249 ? 1.746 8.291 10.251 1.00 54.97 249 PRO A C 1
ATOM 1880 O O . PRO A 1 249 ? 2.575 8.999 9.685 1.00 54.97 249 PRO A O 1
ATOM 1883 N N . SER A 1 250 ? 1.982 7.800 11.471 1.00 53.44 250 SER A N 1
ATOM 1884 C CA . SER A 1 250 ? 3.332 7.901 12.033 1.00 53.44 250 SER A CA 1
ATOM 1885 C C . SER A 1 250 ? 4.276 7.119 11.117 1.00 53.44 250 SER A C 1
ATOM 1887 O O . SER A 1 250 ? 4.111 5.909 10.961 1.00 53.44 250 SER A O 1
ATOM 1889 N N . SER A 1 251 ? 5.259 7.796 10.528 1.00 55.91 251 SER A N 1
ATOM 1890 C CA . SER A 1 251 ? 6.243 7.268 9.566 1.00 55.91 251 SER A CA 1
ATOM 1891 C C . SER A 1 251 ? 7.114 6.113 10.090 1.00 55.91 251 SER A C 1
ATOM 1893 O O . SER A 1 251 ? 7.921 5.560 9.349 1.00 55.91 251 SER A O 1
ATOM 1895 N N . SER A 1 252 ? 6.932 5.719 11.353 1.00 55.12 252 SER A N 1
ATOM 1896 C CA . SER A 1 252 ? 7.703 4.694 12.057 1.00 55.12 252 SER A CA 1
ATOM 1897 C C . SER A 1 252 ? 6.821 3.537 12.542 1.00 55.12 252 SER A C 1
ATOM 1899 O O . SER A 1 252 ? 6.874 3.114 13.695 1.00 55.12 252 SER A O 1
ATOM 1901 N N . SER A 1 253 ? 5.944 3.031 11.677 1.00 63.28 253 SER A N 1
ATOM 1902 C CA . SER A 1 253 ? 5.318 1.732 11.909 1.00 63.28 253 SER A CA 1
ATOM 1903 C C . SER A 1 253 ? 6.250 0.656 11.356 1.00 63.28 253 SER A C 1
ATOM 1905 O O . SER A 1 253 ? 6.428 0.579 10.141 1.00 63.28 253 SER A O 1
ATOM 1907 N N . ASP A 1 254 ? 6.843 -0.161 12.228 1.00 78.38 254 ASP A N 1
ATOM 1908 C CA . ASP A 1 254 ? 7.710 -1.305 11.897 1.00 78.38 254 ASP A CA 1
ATOM 1909 C C . ASP A 1 254 ? 6.921 -2.398 11.138 1.00 78.38 254 ASP A C 1
ATOM 1911 O O . ASP A 1 254 ? 6.637 -3.482 11.639 1.00 78.38 254 ASP A O 1
ATOM 1915 N N . GLY A 1 255 ? 6.475 -2.075 9.918 1.00 86.25 255 GLY A N 1
ATOM 1916 C CA . GLY A 1 255 ? 5.620 -2.899 9.059 1.00 86.25 255 GLY A CA 1
ATOM 1917 C C . GLY A 1 255 ? 4.219 -3.147 9.604 1.00 86.25 255 GLY A C 1
ATOM 1918 O O . GLY A 1 255 ? 3.526 -4.031 9.103 1.00 86.25 255 GLY A O 1
ATOM 1919 N N . MET A 1 256 ? 3.799 -2.384 10.610 1.00 90.81 256 MET A N 1
ATOM 1920 C CA . MET A 1 256 ? 2.463 -2.468 11.193 1.00 90.81 256 MET A CA 1
ATOM 1921 C C . MET A 1 256 ? 1.520 -1.454 10.548 1.00 90.81 256 MET A C 1
ATOM 1923 O O . MET A 1 256 ? 1.934 -0.393 10.095 1.00 90.81 256 MET A O 1
ATOM 1927 N N . LEU A 1 257 ? 0.237 -1.783 10.482 1.00 90.56 257 LEU A N 1
ATOM 1928 C CA . LEU A 1 257 ? -0.769 -0.960 9.820 1.00 90.56 257 LEU A CA 1
ATOM 1929 C C . LEU A 1 257 ? -1.139 0.276 10.650 1.00 90.56 257 LEU A C 1
ATOM 1931 O O . LEU A 1 257 ? -1.441 1.323 10.074 1.00 90.56 257 LEU A O 1
ATOM 1935 N N . PHE A 1 258 ? -1.138 0.153 11.979 1.00 89.50 258 PHE A N 1
ATOM 1936 C CA . PHE A 1 258 ? -1.432 1.247 12.901 1.00 89.50 258 PHE A CA 1
ATOM 1937 C C . PHE A 1 258 ? -0.177 1.767 13.602 1.00 89.50 258 PHE A C 1
ATOM 1939 O O . PHE A 1 258 ? 0.020 2.980 13.672 1.00 89.50 258 PHE A O 1
ATOM 1946 N N . GLY A 1 259 ? 0.674 0.864 14.098 1.00 88.69 259 GLY A N 1
ATOM 1947 C CA . GLY A 1 259 ? 1.913 1.214 14.783 1.00 88.69 259 GLY A CA 1
ATOM 1948 C C . GLY A 1 259 ? 1.724 1.661 16.237 1.00 88.69 259 GLY A C 1
ATOM 1949 O O . GLY A 1 259 ? 0.621 1.933 16.722 1.00 88.69 259 GLY A O 1
ATOM 1950 N N . ASP A 1 260 ? 2.844 1.759 16.953 1.00 87.88 260 ASP A N 1
ATOM 1951 C CA . ASP A 1 260 ? 2.858 1.959 18.406 1.00 87.88 260 ASP A CA 1
ATOM 1952 C C . ASP A 1 260 ? 2.243 3.290 18.847 1.00 87.88 260 ASP A C 1
ATOM 1954 O O . ASP A 1 260 ? 1.568 3.360 19.878 1.00 87.88 260 ASP A O 1
ATOM 1958 N N . THR A 1 261 ? 2.466 4.359 18.080 1.00 86.62 261 THR A N 1
ATOM 1959 C CA . THR A 1 261 ? 1.925 5.691 18.383 1.00 86.62 261 THR A CA 1
ATOM 1960 C C . THR A 1 261 ? 0.402 5.672 18.357 1.00 86.62 261 THR A C 1
ATOM 1962 O O . THR A 1 261 ? -0.241 6.159 19.290 1.00 86.62 261 THR A O 1
ATOM 1965 N N . PHE A 1 262 ? -0.186 5.030 17.345 1.00 87.94 262 PHE A N 1
ATOM 1966 C CA . PHE A 1 262 ? -1.628 4.844 17.282 1.00 87.94 262 PHE A CA 1
ATOM 1967 C C . PHE A 1 262 ? -2.133 4.032 18.476 1.00 87.94 262 PHE A C 1
ATOM 1969 O O . PHE A 1 262 ? -3.096 4.436 19.125 1.00 87.94 262 PHE A O 1
ATOM 1976 N N . MET A 1 263 ? -1.466 2.925 18.816 1.00 88.38 263 MET A N 1
ATOM 1977 C CA . MET A 1 263 ? -1.878 2.078 19.940 1.00 88.38 263 MET A CA 1
ATOM 1978 C C . MET A 1 263 ? -1.838 2.821 21.281 1.00 88.38 263 MET A C 1
ATOM 1980 O O . MET A 1 263 ? -2.746 2.666 22.104 1.00 88.38 263 MET A O 1
ATOM 1984 N N . LYS A 1 264 ? -0.840 3.686 21.494 1.00 89.12 264 LYS A N 1
ATOM 1985 C CA . LYS A 1 264 ? -0.772 4.576 22.665 1.00 89.12 264 LYS A CA 1
ATOM 1986 C C . LYS A 1 264 ? -1.943 5.559 22.690 1.00 89.12 264 LYS A C 1
ATOM 1988 O O . LYS A 1 264 ? -2.591 5.703 23.729 1.00 89.12 264 LYS A O 1
ATOM 1993 N N . ASN A 1 265 ? -2.251 6.187 21.556 1.00 88.31 265 ASN A N 1
ATOM 1994 C CA . ASN A 1 265 ? -3.357 7.139 21.438 1.00 88.31 265 ASN A CA 1
ATOM 1995 C C . ASN A 1 265 ? -4.717 6.466 21.657 1.00 88.31 265 ASN A C 1
ATOM 1997 O O . ASN A 1 265 ? -5.545 6.984 22.406 1.00 88.31 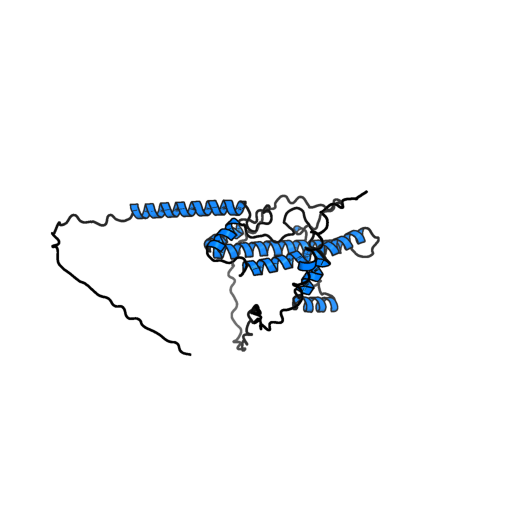265 ASN A O 1
ATOM 2001 N N . LEU A 1 266 ? -4.921 5.276 21.086 1.00 87.19 266 LEU A N 1
ATOM 2002 C CA . LEU A 1 266 ? -6.117 4.466 21.302 1.00 87.19 266 LEU A CA 1
ATOM 2003 C C . LEU A 1 266 ? -6.274 4.095 22.781 1.00 87.19 266 LEU A C 1
ATOM 2005 O O . LEU A 1 266 ? -7.356 4.236 23.346 1.00 87.19 266 LEU A O 1
ATOM 2009 N N . GLY A 1 267 ? -5.189 3.679 23.441 1.00 87.69 267 GLY A N 1
ATOM 2010 C CA . GLY A 1 267 ? -5.197 3.382 24.873 1.00 87.69 267 GLY A CA 1
ATOM 2011 C C . GLY A 1 267 ? -5.581 4.591 25.732 1.00 87.69 267 GLY A C 1
ATOM 2012 O O . GLY A 1 267 ? -6.353 4.452 26.682 1.00 87.69 267 GLY A O 1
ATOM 2013 N N . SER A 1 268 ? -5.082 5.782 25.395 1.00 88.44 268 SER A N 1
ATOM 2014 C CA . SER A 1 268 ? -5.465 7.036 26.058 1.00 88.44 268 SER A CA 1
ATOM 2015 C C . SER A 1 268 ? -6.936 7.381 25.825 1.00 88.44 268 SER A C 1
ATOM 2017 O O . SER A 1 268 ? -7.635 7.704 26.781 1.00 88.44 268 SER A O 1
ATOM 2019 N N . TYR A 1 269 ? -7.426 7.233 24.592 1.00 87.19 269 TYR A N 1
ATOM 2020 C CA . TYR A 1 269 ? -8.828 7.456 24.237 1.00 87.19 269 TYR A CA 1
ATOM 2021 C C . TYR A 1 269 ? -9.767 6.533 25.024 1.00 87.19 269 TYR A C 1
ATOM 2023 O O . TYR A 1 269 ? -10.712 6.984 25.661 1.00 87.19 269 TYR A O 1
ATOM 2031 N N . VAL A 1 270 ? -9.475 5.234 25.086 1.00 87.25 270 VAL A N 1
ATOM 2032 C CA . VAL A 1 270 ? -10.293 4.295 25.869 1.00 87.25 270 VAL A CA 1
ATOM 2033 C C . VAL A 1 270 ? -10.323 4.696 27.350 1.00 87.25 270 VAL A C 1
ATOM 2035 O O . VAL A 1 270 ? -11.385 4.699 27.973 1.00 87.25 270 VAL A O 1
ATOM 2038 N N . LYS A 1 271 ? -9.184 5.108 27.925 1.00 89.38 271 LYS A N 1
ATOM 2039 C CA . LYS A 1 271 ? -9.127 5.574 29.321 1.00 89.38 271 LYS A CA 1
ATOM 2040 C C . LYS A 1 271 ? -10.005 6.804 29.556 1.00 89.38 271 LYS A C 1
ATOM 2042 O O . LYS A 1 271 ? -10.731 6.818 30.551 1.00 89.38 271 LYS A O 1
ATOM 2047 N N . THR A 1 272 ? -9.984 7.800 28.669 1.00 88.06 272 THR A N 1
ATOM 2048 C CA . THR A 1 272 ? -10.812 9.006 28.836 1.00 88.06 272 THR A CA 1
ATOM 2049 C C . THR A 1 272 ? -12.302 8.690 28.757 1.00 88.06 272 THR A C 1
ATOM 2051 O O . THR A 1 272 ? -13.050 9.146 29.619 1.00 88.06 272 THR A O 1
ATOM 2054 N N . PHE A 1 273 ? -12.733 7.835 27.825 1.00 85.12 273 PHE A N 1
ATOM 2055 C CA . PHE A 1 273 ? -14.135 7.407 27.744 1.00 85.12 273 PHE A CA 1
ATOM 2056 C C . PHE A 1 273 ? -14.588 6.665 28.999 1.00 85.12 273 PHE A C 1
ATOM 2058 O O . PHE A 1 273 ? -15.602 7.030 29.587 1.00 85.12 273 PHE A O 1
ATOM 2065 N N . THR A 1 274 ? -13.794 5.712 29.501 1.00 86.12 274 THR A N 1
ATOM 2066 C CA . THR A 1 274 ? -14.157 5.023 30.752 1.00 86.12 274 THR A CA 1
ATOM 2067 C C . THR A 1 274 ? -14.212 5.960 31.964 1.00 86.12 274 THR A C 1
ATOM 2069 O O . THR A 1 274 ? -14.997 5.727 32.884 1.00 86.12 274 THR A O 1
ATOM 2072 N N . ALA A 1 275 ? -13.399 7.022 31.993 1.00 88.38 275 ALA A N 1
ATOM 2073 C CA . ALA A 1 275 ? -13.456 8.037 33.041 1.00 88.38 275 ALA A CA 1
ATOM 2074 C C . ALA A 1 275 ? -14.728 8.896 32.933 1.00 88.38 275 ALA A C 1
ATOM 2076 O O . ALA A 1 275 ? -15.370 9.157 33.952 1.00 88.38 275 ALA A O 1
ATOM 2077 N N . ILE A 1 276 ? -15.124 9.274 31.713 1.00 90.62 276 ILE A N 1
ATOM 2078 C CA . ILE A 1 276 ? -16.369 10.007 31.444 1.00 90.62 276 ILE A CA 1
ATOM 2079 C C . ILE A 1 276 ? -17.583 9.154 31.821 1.00 90.62 276 ILE A C 1
ATOM 2081 O O . ILE A 1 276 ? -18.456 9.644 32.531 1.00 90.62 276 ILE A O 1
ATOM 2085 N N . ASP A 1 277 ? -17.619 7.876 31.441 1.00 88.69 277 ASP A N 1
ATOM 2086 C CA . ASP A 1 277 ? -18.723 6.967 31.779 1.00 88.69 277 ASP A CA 1
ATOM 2087 C C . ASP A 1 277 ? -18.874 6.799 33.298 1.00 88.69 277 ASP A C 1
ATOM 2089 O O . ASP A 1 277 ? -19.983 6.862 33.835 1.00 88.69 277 ASP A O 1
ATOM 2093 N N . LYS A 1 278 ? -17.754 6.659 34.022 1.00 90.25 278 LYS A N 1
ATOM 2094 C CA . LYS A 1 278 ? -17.749 6.628 35.495 1.00 90.25 278 LYS A CA 1
ATOM 2095 C C . LYS A 1 278 ? -18.253 7.942 36.094 1.00 90.25 278 LYS A C 1
ATOM 2097 O O . LYS A 1 278 ? -19.060 7.916 37.022 1.00 90.25 278 LYS A O 1
ATOM 2102 N N . ALA A 1 279 ? -17.819 9.087 35.567 1.00 89.25 279 ALA A N 1
ATOM 2103 C CA . ALA A 1 279 ? -18.289 10.394 36.019 1.00 89.25 279 ALA A CA 1
ATOM 2104 C C . ALA A 1 279 ? -19.793 10.582 35.752 1.00 89.25 279 ALA A C 1
ATOM 2106 O O . ALA A 1 279 ? -20.518 11.050 36.628 1.00 89.25 279 ALA A O 1
ATOM 2107 N N . GLN A 1 280 ? -20.289 10.154 34.588 1.00 90.06 280 GLN A N 1
ATOM 2108 C CA . GLN A 1 280 ? -21.713 10.182 34.252 1.00 90.06 280 GLN A CA 1
ATOM 2109 C C . GLN A 1 280 ? -22.545 9.278 35.163 1.00 90.06 280 GLN A C 1
ATOM 2111 O O . GLN A 1 280 ? -23.617 9.690 35.608 1.00 90.06 280 GLN A O 1
ATOM 2116 N N . ALA A 1 281 ? -22.064 8.073 35.476 1.00 89.88 281 ALA A N 1
ATOM 2117 C CA . ALA A 1 281 ? -22.718 7.189 36.438 1.00 89.88 281 ALA A CA 1
ATOM 2118 C C . ALA A 1 281 ? -22.800 7.839 37.830 1.00 89.88 281 ALA A C 1
ATOM 2120 O O . ALA A 1 281 ? -23.866 7.845 38.445 1.00 89.88 281 ALA A O 1
ATOM 2121 N N . ASN A 1 282 ? -21.715 8.477 38.282 1.00 88.94 282 ASN A N 1
ATOM 2122 C CA . ASN A 1 282 ? -21.693 9.207 39.549 1.00 88.94 282 ASN A CA 1
ATOM 2123 C C . ASN A 1 282 ? -22.667 10.397 39.548 1.00 88.94 282 ASN A C 1
ATOM 2125 O O . ASN A 1 282 ? -23.407 10.574 40.512 1.00 88.94 282 ASN A O 1
ATOM 2129 N N . MET A 1 283 ? -22.736 11.174 38.460 1.00 87.81 283 MET A N 1
ATOM 2130 C CA . MET A 1 283 ? -23.699 12.276 38.334 1.00 87.81 283 MET A CA 1
ATOM 2131 C C . MET A 1 283 ? -25.147 11.779 38.367 1.00 87.81 283 MET A C 1
ATOM 2133 O O . MET A 1 283 ? -25.976 12.371 39.053 1.00 87.81 283 MET A O 1
ATOM 2137 N N . LYS A 1 284 ? -25.462 10.663 37.697 1.00 85.75 284 LYS A N 1
ATOM 2138 C CA . LYS A 1 284 ? -26.804 10.059 37.763 1.00 85.75 284 LYS A CA 1
ATOM 2139 C C . LYS A 1 284 ? -27.183 9.645 39.185 1.00 85.75 284 LYS A C 1
ATOM 2141 O O . LYS A 1 284 ? -28.340 9.797 39.545 1.00 85.75 284 LYS A O 1
ATOM 2146 N N . CYS A 1 285 ? -26.239 9.183 40.007 1.00 79.06 285 CYS A N 1
ATOM 2147 C CA . CYS A 1 285 ? -26.499 8.878 41.418 1.00 79.06 285 CYS A CA 1
ATOM 2148 C C . CYS A 1 285 ? -26.730 10.135 42.274 1.00 79.06 285 CYS A C 1
ATOM 2150 O O . CYS A 1 285 ? -27.552 10.101 43.185 1.00 79.06 285 CYS A O 1
ATOM 2152 N N . VAL A 1 286 ? -26.027 11.237 41.991 1.00 79.31 286 VAL A N 1
ATOM 2153 C CA . VAL A 1 286 ? -26.164 12.503 42.739 1.00 79.31 286 VAL A CA 1
ATOM 2154 C C . VAL A 1 286 ? -27.463 13.232 42.385 1.00 79.31 286 VAL A C 1
ATOM 2156 O O . VAL A 1 286 ? -28.114 13.790 43.265 1.00 79.31 286 VAL A O 1
ATOM 2159 N N . PHE A 1 287 ? -27.848 13.209 41.107 1.00 70.19 287 PHE A N 1
ATOM 2160 C CA . PHE A 1 287 ? -29.045 13.879 40.597 1.00 70.19 287 PHE A CA 1
ATOM 2161 C C . PHE A 1 287 ? -30.262 12.971 40.467 1.00 70.19 287 PHE A C 1
ATOM 2163 O O . PHE A 1 287 ? -31.324 13.471 40.101 1.00 70.19 287 PHE A O 1
ATOM 2170 N N . ALA A 1 288 ? -30.151 11.671 40.765 1.00 64.69 288 ALA A N 1
ATOM 2171 C CA . ALA A 1 288 ? -31.327 10.841 40.975 1.00 64.69 288 ALA A CA 1
ATOM 2172 C C . ALA A 1 288 ? -32.127 11.528 42.084 1.00 64.69 288 ALA A C 1
ATOM 2174 O O . ALA A 1 288 ? -31.633 11.607 43.216 1.00 64.69 288 ALA A O 1
ATOM 2175 N N . PRO A 1 289 ? -33.311 12.093 41.778 1.00 56.69 289 PRO A N 1
ATOM 2176 C CA . PRO A 1 289 ? -34.078 12.755 42.800 1.00 56.69 289 PRO A CA 1
ATOM 2177 C C . PRO A 1 289 ? -34.271 11.719 43.898 1.00 56.69 289 PRO A C 1
ATOM 2179 O O . PRO A 1 289 ? -34.681 10.586 43.629 1.00 56.69 289 PRO A O 1
ATOM 2182 N N . LYS A 1 290 ? -33.960 12.093 45.142 1.00 61.19 290 LYS A N 1
ATOM 2183 C CA . LYS A 1 290 ? -34.602 11.477 46.300 1.00 61.19 290 LYS A CA 1
ATOM 2184 C C . LYS A 1 290 ? -36.090 11.770 46.130 1.00 61.19 290 LYS A C 1
ATOM 2186 O O . LYS A 1 290 ? -36.622 12.685 46.748 1.00 61.19 290 LYS A O 1
ATOM 2191 N N . VAL A 1 291 ? -36.746 11.071 45.205 1.00 57.97 291 VAL A N 1
ATOM 2192 C CA . VAL A 1 291 ? -38.187 11.068 45.055 1.00 57.97 291 VAL A CA 1
ATOM 2193 C C . VAL A 1 291 ? -38.648 10.430 46.340 1.00 57.97 291 VAL A C 1
ATOM 2195 O O . VAL A 1 291 ? -38.560 9.218 46.485 1.00 57.97 291 VAL A O 1
ATOM 2198 N N . PHE A 1 292 ? -38.947 11.283 47.316 1.00 53.38 292 PHE A N 1
ATOM 2199 C CA . PHE A 1 292 ? -39.972 11.125 48.329 1.00 53.38 292 PHE A CA 1
ATOM 2200 C C . PHE A 1 292 ? -40.475 9.678 48.511 1.00 53.38 292 PHE A C 1
ATOM 2202 O O . PHE A 1 292 ? -41.651 9.385 48.339 1.00 53.38 292 PHE A O 1
ATOM 2209 N N . GLY A 1 293 ? -39.593 8.770 48.933 1.00 53.84 293 GLY A N 1
ATOM 2210 C CA . GLY A 1 293 ? -39.945 7.761 49.920 1.00 53.84 293 GLY A CA 1
ATOM 2211 C C . GLY A 1 293 ? -39.978 8.532 51.232 1.00 53.84 293 GLY A C 1
ATOM 2212 O O . GLY A 1 293 ? -38.988 8.612 51.942 1.00 53.84 293 GLY A O 1
ATOM 2213 N N . GLY A 1 294 ? -41.000 9.343 51.468 1.00 52.94 294 GLY A N 1
ATOM 2214 C CA . GLY A 1 294 ? -42.307 8.776 51.735 1.00 52.94 294 GLY A CA 1
ATOM 2215 C C . GLY A 1 294 ? -42.286 8.394 53.204 1.00 52.94 294 GLY A C 1
ATOM 2216 O O . GLY A 1 294 ? -42.276 7.221 53.562 1.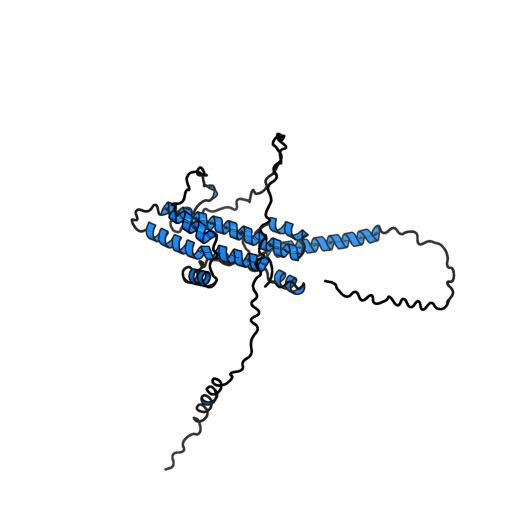00 52.94 294 GLY A O 1
ATOM 2217 N N . ALA A 1 295 ? -42.209 9.414 54.059 1.00 54.56 295 ALA A N 1
ATOM 2218 C CA . ALA A 1 295 ? -42.723 9.296 55.406 1.00 54.56 295 ALA A CA 1
ATOM 2219 C C . ALA A 1 295 ? -44.197 8.898 55.265 1.00 54.56 295 ALA A C 1
ATOM 2221 O O . ALA A 1 295 ? -44.998 9.687 54.773 1.00 54.56 295 ALA A O 1
ATOM 2222 N N . GLY A 1 296 ? -44.550 7.659 55.598 1.00 54.34 296 GLY A N 1
ATOM 2223 C CA . GLY A 1 296 ? -45.945 7.247 55.499 1.00 54.34 296 GLY A CA 1
ATOM 2224 C C . GLY A 1 296 ? -46.167 5.747 55.478 1.00 54.34 296 GLY A C 1
ATOM 2225 O O . GLY A 1 296 ? -46.321 5.153 54.422 1.00 54.34 296 GLY A O 1
ATOM 2226 N N . HIS A 1 297 ? -46.300 5.190 56.679 1.00 45.69 297 HIS A N 1
ATOM 2227 C CA . HIS A 1 297 ? -47.031 3.960 56.986 1.00 45.69 297 HIS A CA 1
ATOM 2228 C C . HIS A 1 297 ? -46.369 2.609 56.683 1.00 45.69 297 HIS A C 1
ATOM 2230 O O . HIS A 1 297 ? -46.638 1.928 55.699 1.00 45.69 297 HIS A O 1
ATOM 2236 N N . SER A 1 298 ? -45.690 2.120 57.725 1.00 54.06 298 SER A N 1
ATOM 2237 C CA . SER A 1 298 ? -46.101 0.882 58.402 1.00 54.06 298 SER A CA 1
ATOM 2238 C C . SER A 1 298 ? -47.605 0.605 58.228 1.00 54.06 298 SER A C 1
ATOM 2240 O O . SER A 1 298 ? -48.452 1.159 58.930 1.00 54.06 298 SER A O 1
ATOM 2242 N N . ARG A 1 299 ? -47.949 -0.251 57.270 1.00 49.91 299 ARG A N 1
ATOM 2243 C CA . ARG A 1 299 ? -49.138 -1.093 57.358 1.00 49.91 299 ARG A CA 1
ATOM 2244 C C . ARG A 1 299 ? -48.702 -2.509 57.048 1.00 49.91 299 ARG A C 1
ATOM 2246 O O . ARG A 1 299 ? -48.377 -2.838 55.912 1.00 49.91 299 ARG A O 1
ATOM 2253 N N . ASN A 1 300 ? -48.671 -3.298 58.117 1.00 52.56 300 ASN A N 1
ATOM 2254 C CA . ASN A 1 300 ? -48.766 -4.750 58.147 1.00 52.56 300 ASN A CA 1
ATOM 2255 C C . ASN A 1 300 ? -49.329 -5.316 56.839 1.00 52.56 300 ASN A C 1
ATOM 2257 O O . ASN A 1 300 ? -50.534 -5.263 56.596 1.00 52.56 300 ASN A O 1
ATOM 2261 N N . ARG A 1 301 ? -48.446 -5.859 55.999 1.00 51.16 301 ARG A N 1
ATOM 2262 C CA . ARG A 1 301 ? -48.848 -6.721 54.893 1.00 51.16 301 ARG A CA 1
ATOM 2263 C C . ARG A 1 301 ? -49.016 -8.121 55.490 1.00 51.16 301 ARG A C 1
ATOM 2265 O O . ARG A 1 301 ? -48.031 -8.662 55.993 1.00 51.16 301 ARG A O 1
ATOM 2272 N N . PRO A 1 302 ? -50.232 -8.686 55.520 1.00 58.25 302 PRO A N 1
ATOM 2273 C CA . PRO A 1 302 ? -50.447 -10.003 56.093 1.00 58.25 302 PRO A CA 1
ATOM 2274 C C . PRO A 1 302 ? -49.821 -11.082 55.194 1.00 58.25 302 PRO A C 1
ATOM 2276 O O . PRO A 1 302 ? -49.701 -10.879 53.980 1.00 58.25 302 PRO A O 1
ATOM 2279 N N . PRO A 1 303 ? -49.439 -12.240 55.760 1.00 57.59 303 PRO A N 1
ATOM 2280 C CA . PRO A 1 303 ? -48.970 -13.386 54.996 1.00 57.59 303 PRO A CA 1
ATOM 2281 C C . PRO A 1 303 ? -50.174 -14.028 54.294 1.00 57.59 303 PRO A C 1
ATOM 2283 O O . PRO A 1 303 ? -50.859 -14.889 54.835 1.00 57.59 303 PRO A O 1
ATOM 2286 N N . GLY A 1 304 ? -50.477 -13.532 53.096 1.00 53.66 304 GLY A N 1
ATOM 2287 C CA . GLY A 1 304 ? -51.572 -13.998 52.253 1.00 53.66 304 GLY A CA 1
ATOM 2288 C C . GLY A 1 304 ? -51.070 -14.903 51.135 1.00 53.66 304 GLY A C 1
ATOM 2289 O O . GLY A 1 304 ? -50.339 -14.470 50.250 1.00 53.66 304 GLY A O 1
ATOM 2290 N N . HIS A 1 305 ? -51.488 -16.160 51.221 1.00 53.72 305 HIS A N 1
ATOM 2291 C CA . HIS A 1 305 ? -51.437 -17.224 50.228 1.00 53.72 305 HIS A CA 1
ATOM 2292 C C . HIS A 1 305 ? -51.422 -16.814 48.743 1.00 53.72 305 HIS A C 1
ATOM 2294 O O . HIS A 1 305 ? -52.276 -16.076 48.268 1.00 53.72 305 HIS A O 1
ATOM 2300 N N . GLY A 1 306 ? -50.526 -17.479 48.004 1.00 59.88 306 GLY A N 1
ATOM 2301 C CA . GLY A 1 306 ? -50.856 -18.218 46.784 1.00 59.88 306 GLY A CA 1
ATOM 2302 C C . GLY A 1 306 ? -51.373 -17.431 45.583 1.00 59.88 306 GLY A C 1
ATOM 2303 O O . GLY A 1 306 ? -52.571 -17.238 45.441 1.00 59.88 306 GLY A O 1
ATOM 2304 N N . PHE A 1 307 ? -50.500 -17.184 44.605 1.00 53.31 307 PHE A N 1
ATOM 2305 C CA . PHE A 1 307 ? -50.939 -17.199 43.209 1.00 53.31 307 PHE A CA 1
ATOM 2306 C C . PHE A 1 307 ? -49.872 -17.833 42.313 1.00 53.31 307 PHE A C 1
ATOM 2308 O O . PHE A 1 307 ? -48.906 -17.211 41.877 1.00 53.31 307 PHE A O 1
ATOM 2315 N N . ARG A 1 308 ? -50.061 -19.132 42.066 1.00 53.69 308 ARG A N 1
ATOM 2316 C CA . ARG A 1 308 ? -49.398 -19.907 41.015 1.00 53.69 308 ARG A CA 1
ATOM 2317 C C . ARG A 1 308 ? -50.012 -19.472 39.676 1.00 53.69 308 ARG A C 1
ATOM 2319 O O . ARG A 1 308 ? -50.942 -20.090 39.175 1.00 53.69 308 ARG A O 1
ATOM 2326 N N . GLY A 1 309 ? -49.520 -18.372 39.117 1.00 48.41 309 GLY A N 1
ATOM 2327 C CA . GLY A 1 309 ? -49.865 -17.926 37.767 1.00 48.41 309 GLY A CA 1
ATOM 2328 C C . GLY A 1 309 ? -48.992 -18.626 36.732 1.00 48.41 309 GLY A C 1
ATOM 2329 O O . GLY A 1 309 ? -47.933 -18.126 36.370 1.00 48.41 309 GLY A O 1
ATOM 2330 N N . SER A 1 310 ? -49.425 -19.800 36.278 1.00 57.31 310 SER A N 1
ATOM 2331 C CA . SER A 1 310 ? -48.871 -20.496 35.115 1.00 57.31 310 SER A CA 1
ATOM 2332 C C . SER A 1 310 ? -49.149 -19.683 33.846 1.00 57.31 310 SER A C 1
ATOM 2334 O O . SER A 1 310 ? -50.192 -19.863 33.218 1.00 57.31 310 SER A O 1
ATOM 2336 N N . PHE A 1 311 ? -48.210 -18.840 33.418 1.00 54.53 311 PHE A N 1
ATOM 2337 C CA . PHE A 1 311 ? -48.200 -18.345 32.042 1.00 54.53 311 PHE A CA 1
ATOM 2338 C C . PHE A 1 311 ? -47.439 -19.326 31.155 1.00 54.53 311 PHE A C 1
ATOM 2340 O O . PHE A 1 311 ? -46.233 -19.245 30.941 1.00 54.53 311 PHE A O 1
ATOM 2347 N N . ARG A 1 312 ? -48.204 -20.295 30.653 1.00 54.97 312 ARG A N 1
ATOM 2348 C CA . ARG A 1 312 ? -47.848 -21.148 29.526 1.00 54.97 312 ARG A CA 1
ATOM 2349 C C . ARG A 1 312 ? -47.994 -20.288 28.267 1.00 54.97 312 ARG A C 1
ATOM 2351 O O . ARG A 1 312 ? -49.084 -20.192 27.716 1.00 54.97 312 ARG A O 1
ATOM 2358 N N . ALA A 1 313 ? -46.927 -19.609 27.851 1.00 56.31 313 ALA A N 1
ATOM 2359 C CA . ALA A 1 313 ? -46.907 -18.938 26.556 1.00 56.31 313 ALA A CA 1
ATOM 2360 C C . ALA A 1 313 ? -46.690 -19.988 25.459 1.00 56.31 313 ALA A C 1
ATOM 2362 O O . ALA A 1 313 ? -45.698 -20.720 25.446 1.00 56.31 313 ALA A O 1
ATOM 2363 N N . SER A 1 314 ? -47.695 -20.093 24.595 1.00 57.44 314 SER A N 1
ATOM 2364 C CA . SER A 1 314 ? -47.797 -21.004 23.466 1.00 57.44 314 SER A CA 1
ATOM 2365 C C . SER A 1 314 ? -46.605 -20.918 22.516 1.00 57.44 314 SER A C 1
ATOM 2367 O O . SER A 1 314 ? -46.192 -19.842 22.091 1.00 57.44 314 SER A O 1
ATOM 2369 N N . ARG A 1 315 ? -46.120 -22.096 22.114 1.00 52.25 315 ARG A N 1
ATOM 2370 C CA . ARG A 1 315 ? -45.317 -22.293 20.906 1.00 52.25 315 ARG A CA 1
ATOM 2371 C C . ARG A 1 315 ? -46.186 -21.957 19.691 1.00 52.25 315 ARG A C 1
ATOM 2373 O O . ARG A 1 315 ? -47.074 -22.731 19.351 1.00 52.25 315 ARG A O 1
ATOM 2380 N N . GLY A 1 316 ? -45.930 -20.820 19.054 1.00 55.06 316 GLY A N 1
ATOM 2381 C CA . GLY A 1 316 ? -46.387 -20.540 17.697 1.00 55.06 316 GLY A CA 1
ATOM 2382 C C . GLY A 1 316 ? -45.344 -21.047 16.709 1.00 55.06 316 GLY A C 1
ATOM 2383 O O . GLY A 1 316 ? -44.332 -20.394 16.486 1.00 55.06 316 GLY A O 1
ATOM 2384 N N . SER A 1 317 ? -45.571 -22.237 16.165 1.00 58.75 317 SER A N 1
ATOM 2385 C CA . SER A 1 317 ? -44.897 -22.749 14.975 1.00 58.75 317 SER A CA 1
ATOM 2386 C C . SER A 1 317 ? -45.398 -21.989 13.747 1.00 58.75 317 SER A C 1
ATOM 2388 O O . SER A 1 317 ? -46.571 -22.116 13.401 1.00 58.75 317 SER A O 1
ATOM 2390 N N . PHE A 1 318 ? -44.523 -21.237 13.081 1.00 63.84 318 PHE A N 1
ATOM 2391 C CA . PHE A 1 318 ? -44.763 -20.731 11.731 1.00 63.84 318 PHE A CA 1
ATOM 2392 C C . PHE A 1 318 ? -43.818 -21.461 10.771 1.00 63.84 318 PHE A C 1
ATOM 2394 O O . PHE A 1 318 ? -42.600 -21.315 10.852 1.00 63.84 318 PHE A O 1
ATOM 2401 N N . PHE A 1 319 ? -44.406 -22.310 9.927 1.00 59.06 319 PHE A N 1
ATOM 2402 C CA . PHE A 1 319 ? -43.767 -22.937 8.769 1.00 59.06 319 PHE A CA 1
ATOM 2403 C C . PHE A 1 319 ? -43.806 -21.983 7.552 1.00 59.06 319 PHE A C 1
ATOM 2405 O O . PHE A 1 319 ? -44.560 -21.007 7.574 1.00 59.06 319 PHE A O 1
ATOM 2412 N N . PRO A 1 320 ? -42.998 -22.248 6.506 1.00 67.94 320 PRO A N 1
ATOM 2413 C CA . PRO A 1 320 ? -42.696 -21.314 5.427 1.00 67.94 320 PRO A CA 1
ATOM 2414 C C . PRO A 1 320 ? -43.610 -21.478 4.202 1.00 67.94 320 PRO A C 1
ATOM 2416 O O . PRO A 1 320 ? -44.267 -22.499 4.008 1.00 67.94 320 PRO A O 1
ATOM 2419 N N . SER A 1 321 ? -43.611 -20.462 3.343 1.00 58.62 321 SER A N 1
ATOM 2420 C CA . SER A 1 321 ? -44.047 -20.455 1.935 1.00 58.62 321 SER A CA 1
ATOM 2421 C C . SER A 1 321 ? -43.383 -19.215 1.311 1.00 58.62 321 SER A C 1
ATOM 2423 O O . SER A 1 321 ? -43.387 -18.178 1.964 1.00 58.62 321 SER A O 1
ATOM 2425 N N . ARG A 1 322 ? -42.778 -19.198 0.127 1.00 56.06 322 ARG A N 1
ATOM 2426 C CA . ARG A 1 322 ? -42.683 -20.129 -0.995 1.00 56.06 322 ARG A CA 1
ATOM 2427 C C . ARG A 1 322 ? -41.419 -19.761 -1.774 1.00 56.06 322 ARG A C 1
ATOM 2429 O O . ARG A 1 322 ? -41.071 -18.561 -1.729 1.00 56.06 322 ARG A O 1
#

pLDDT: mean 71.77, std 19.53, range [33.5, 95.06]

Secondary structure (DSSP, 8-state):
---PPPS-STTSTTTTTSSSSSSS----------------------------------PPP--------------------B-TTSPBP--GGG-----TTS----HHHHHHHHHHHHSPPPHHHHHHHHHHSPPP--SSSTTSPPBPPHHHHHHHHHTT--TTSSHHHHHHHHHHHHHHTHHHHHHHHHHHHHHHHTT-SS-HHHHHHHHHHHHHHHHHHHHHHHHHHHHHHHHHH-GGGGGGGGS---S--SSBSSHHHHHHHHHHHHHHHHHHHHHHHHHHHHHS------S---------------------------

Foldseek 3Di:
DDDDDDPDDPPVVVVVVVVPVPPDDDPDDDPDPPPPPPVPPPDDPPPPDDDDDDDDDDDDDDDDPPPPDDPPPPPDPCPQDADPVRHGFADPVPDDDDDPPPDDDDPVVVVVCVVDVVDDDDPVRLVVLCVVFPQDDDPFCLLPQFDADPVLCVVCVVVVHDPCDDDLVVLSVVLVVLSSVNRVLVVQLVVLVVVVVPPDPDPSVVVNNVSSVSVVVSSVVNLVSLLVSVLVSVVSVPNVCNVVSVVDDPPPARSHSQRDVNVVVVVVVVVVVVVVVVVVVVVCVVPVPPPDPPPDDDDDDDPDDDDPPDPPDDDDDDDDDD

Organism: Pelobates cultripes (NCBI:txid61616)

Radius of gyration: 34.87 Å; chains: 1; bounding box: 94×102×90 Å